Protein AF-A0A2U1NRG1-F1 (afdb_monomer_lite)

Radius of gyration: 29.09 Å; chains: 1; bounding box: 41×48×97 Å

Organism: Artemisia annua (NCBI:txid35608)

Sequence (234 aa):
MVNAMVGRATSDMLIGPDWAMNIEICDICNHDPVQAKDVVKGIKKRLGSKNPKVQLLALTLLETIVKNCGDFVHMHVAERDLLHDMVRIVKRKQPDVHVKEKILILIDTWQEAFGGARARYPQYYAAYHELLRLGANFPERPERSAPVLTPPQTQPLTSYPHNLGNPGNEHESVAPSADAEFSTLSDDNDHEVDHLFSNLSDESQKEKAHVELEINSYEGMAIMDEYEIVFDPS

pLDDT: mean 77.48, std 24.51, range [28.23, 98.88]

InterPro domains:
  IPR002014 VHS domain [PF00790] (3-124)
  IPR002014 VHS domain [PS50179] (9-139)
  IPR002014 VHS domain [SM00288] (2-135)
  IPR008942 ENTH/VHS [G3DSA:1.25.40.90] (1-139)
  IPR008942 ENTH/VHS [SSF48464] (3-139)
  IPR044836 TOM1-like protein, plant [PTHR45898] (1-192)

Structure (mmCIF, N/CA/C/O backbone):
data_AF-A0A2U1NRG1-F1
#
_entry.id   AF-A0A2U1NRG1-F1
#
loop_
_atom_site.group_PDB
_atom_site.id
_atom_site.type_symbol
_atom_site.label_atom_id
_atom_site.label_alt_id
_atom_site.label_comp_id
_atom_site.label_asym_id
_atom_site.label_entity_id
_atom_site.label_seq_id
_atom_site.pdbx_PDB_ins_code
_atom_site.Cartn_x
_atom_site.Cartn_y
_atom_site.Cartn_z
_atom_site.occupancy
_atom_site.B_iso_or_equiv
_atom_site.auth_seq_id
_atom_site.auth_comp_id
_atom_site.auth_asym_id
_atom_site.auth_atom_id
_atom_site.pdbx_PDB_model_num
ATOM 1 N N . MET A 1 1 ? 19.017 -7.724 -0.815 1.00 77.56 1 MET A N 1
ATOM 2 C CA . MET A 1 1 ? 19.235 -6.276 -1.020 1.00 77.56 1 MET A CA 1
ATOM 3 C C . MET A 1 1 ? 17.926 -5.503 -0.860 1.00 77.56 1 MET A C 1
ATOM 5 O O . MET A 1 1 ? 17.850 -4.667 0.032 1.00 77.56 1 MET A O 1
ATOM 9 N N . VAL A 1 2 ? 16.860 -5.870 -1.583 1.00 88.88 2 VAL A N 1
ATOM 10 C CA . VAL A 1 2 ? 15.591 -5.115 -1.598 1.00 88.88 2 VAL A CA 1
ATOM 11 C C . VAL A 1 2 ? 14.866 -5.002 -0.243 1.00 88.88 2 VAL A C 1
ATOM 13 O O . VAL A 1 2 ? 14.340 -3.950 0.105 1.00 88.88 2 VAL A O 1
ATOM 16 N N . ASN A 1 3 ? 14.936 -6.030 0.612 1.00 91.38 3 ASN A N 1
ATOM 17 C CA . ASN A 1 3 ? 14.353 -5.975 1.964 1.00 91.38 3 ASN A CA 1
ATOM 18 C C . ASN A 1 3 ? 14.943 -4.855 2.848 1.00 91.38 3 ASN A C 1
ATOM 20 O O . ASN A 1 3 ? 14.246 -4.323 3.712 1.00 91.38 3 ASN A O 1
ATOM 24 N N . ALA A 1 4 ? 16.219 -4.499 2.653 1.00 95.44 4 ALA A N 1
ATOM 25 C CA . ALA A 1 4 ? 16.847 -3.404 3.390 1.00 95.44 4 ALA A CA 1
ATOM 26 C C . ALA A 1 4 ? 16.351 -2.038 2.893 1.00 95.44 4 ALA A C 1
ATOM 28 O O . ALA A 1 4 ? 16.146 -1.139 3.706 1.00 95.44 4 ALA A O 1
ATOM 29 N N . MET A 1 5 ? 16.094 -1.907 1.587 1.00 97.69 5 MET A N 1
ATOM 30 C CA . MET A 1 5 ? 15.504 -0.702 0.994 1.00 97.69 5 MET A CA 1
ATOM 31 C C . MET A 1 5 ? 14.098 -0.465 1.537 1.00 97.69 5 MET A C 1
ATOM 33 O O . MET A 1 5 ? 13.830 0.613 2.052 1.00 97.69 5 MET A O 1
ATOM 37 N N . VAL A 1 6 ? 13.254 -1.503 1.584 1.00 98.38 6 VAL A N 1
ATOM 38 C CA . VAL A 1 6 ? 11.930 -1.421 2.229 1.00 98.38 6 VAL A CA 1
ATOM 39 C C . VAL A 1 6 ? 12.047 -0.995 3.697 1.00 98.38 6 VAL A C 1
ATOM 41 O O . VAL A 1 6 ? 11.260 -0.185 4.183 1.00 98.38 6 VAL A O 1
ATOM 44 N N . GLY A 1 7 ? 13.043 -1.513 4.424 1.00 98.25 7 GLY A N 1
ATOM 45 C CA . GLY A 1 7 ? 13.313 -1.106 5.805 1.00 98.25 7 GLY A CA 1
ATOM 46 C C . GLY A 1 7 ? 13.662 0.380 5.945 1.00 98.25 7 GLY A C 1
ATOM 47 O O . GLY A 1 7 ? 13.180 1.021 6.876 1.00 98.25 7 GLY A O 1
ATOM 48 N N . ARG A 1 8 ? 14.454 0.925 5.014 1.00 98.31 8 ARG A N 1
ATOM 49 C CA . ARG A 1 8 ? 14.835 2.346 4.967 1.00 98.31 8 ARG A CA 1
ATOM 50 C C . ARG A 1 8 ? 13.662 3.241 4.567 1.00 98.31 8 ARG A C 1
ATOM 52 O O . ARG A 1 8 ? 13.377 4.179 5.301 1.00 98.31 8 ARG A O 1
ATOM 59 N N . ALA A 1 9 ? 12.943 2.888 3.499 1.00 98.56 9 ALA A N 1
ATOM 60 C CA . ALA A 1 9 ? 11.762 3.599 2.987 1.00 98.56 9 ALA A CA 1
ATOM 61 C C . ALA A 1 9 ? 10.630 3.724 4.021 1.00 98.56 9 ALA A C 1
ATOM 63 O O . ALA A 1 9 ? 9.762 4.583 3.927 1.00 98.56 9 ALA A O 1
ATOM 64 N N . THR A 1 10 ? 10.631 2.845 5.025 1.00 98.62 10 THR A N 1
ATOM 65 C CA . THR A 1 10 ? 9.606 2.789 6.073 1.00 98.62 10 THR A CA 1
ATOM 66 C C . THR A 1 10 ? 10.183 3.003 7.471 1.00 98.62 10 THR A C 1
ATOM 68 O O . THR A 1 10 ? 9.618 2.526 8.461 1.00 98.62 10 THR A O 1
ATOM 71 N N . SER A 1 11 ? 11.343 3.654 7.572 1.00 98.38 11 SER A N 1
ATOM 72 C CA . SER A 1 11 ? 11.987 3.972 8.847 1.00 98.38 11 SER A CA 1
ATOM 73 C C . SER A 1 11 ? 11.162 4.989 9.640 1.00 98.38 11 SER A C 1
ATOM 75 O O . SER A 1 11 ? 10.668 5.970 9.093 1.00 98.38 11 SER A O 1
ATOM 77 N N . ASP A 1 12 ? 11.038 4.790 10.951 1.00 97.56 12 ASP A N 1
ATOM 78 C CA . ASP A 1 12 ? 10.367 5.735 11.852 1.00 97.56 12 ASP A CA 1
ATOM 79 C C . ASP A 1 12 ? 11.129 7.056 12.028 1.00 97.56 12 ASP A C 1
ATOM 81 O O . ASP A 1 12 ? 10.551 8.047 12.481 1.00 97.56 12 ASP A O 1
ATOM 85 N N . MET A 1 13 ? 12.391 7.090 11.599 1.00 97.75 13 MET A N 1
ATOM 86 C CA . MET A 1 13 ? 13.230 8.289 11.567 1.00 97.75 13 MET A CA 1
ATOM 87 C C . MET A 1 13 ? 12.907 9.236 10.400 1.00 97.75 13 MET A C 1
ATOM 89 O O . MET A 1 13 ? 13.366 10.374 10.412 1.00 97.75 13 MET A O 1
ATOM 93 N N . LEU A 1 14 ? 12.136 8.802 9.397 1.00 97.44 14 LEU A N 1
ATOM 94 C CA . LEU A 1 14 ? 11.758 9.655 8.263 1.00 97.44 14 LEU A CA 1
ATOM 95 C C . LEU A 1 14 ? 10.740 10.714 8.684 1.00 97.44 14 LEU A C 1
ATOM 97 O O . LEU A 1 14 ? 9.864 10.422 9.484 1.00 97.44 14 LEU A O 1
ATOM 101 N N . ILE A 1 15 ? 10.795 11.930 8.147 1.00 96.31 15 ILE A N 1
ATOM 102 C CA . ILE A 1 15 ? 9.774 12.957 8.438 1.00 96.31 15 ILE A CA 1
ATOM 103 C C . ILE A 1 15 ? 8.465 12.647 7.689 1.00 96.31 15 ILE A C 1
ATOM 105 O O . ILE A 1 15 ? 7.385 12.823 8.246 1.00 96.31 15 ILE A O 1
ATOM 109 N N . GLY A 1 16 ? 8.570 12.086 6.484 1.00 96.44 16 GLY A N 1
ATOM 110 C CA . GLY A 1 16 ? 7.463 11.639 5.638 1.00 96.44 16 GLY A CA 1
ATOM 111 C C . GLY A 1 16 ? 7.928 10.562 4.649 1.00 96.44 16 GLY A C 1
ATOM 112 O O . GLY A 1 16 ? 9.012 10.003 4.837 1.00 96.44 16 GLY A O 1
ATOM 113 N N . PRO A 1 17 ? 7.134 10.236 3.617 1.00 97.81 17 PRO A N 1
ATOM 114 C CA . PRO A 1 17 ? 7.532 9.282 2.585 1.00 97.81 17 PRO A CA 1
ATOM 115 C C . PRO A 1 17 ? 8.841 9.688 1.893 1.00 97.81 17 PRO A C 1
ATOM 117 O O . PRO A 1 17 ? 8.997 10.827 1.457 1.00 97.81 17 PRO A O 1
ATOM 120 N N . ASP A 1 18 ? 9.776 8.746 1.766 1.00 97.75 18 ASP A N 1
ATOM 121 C CA . ASP A 1 18 ? 10.966 8.915 0.926 1.00 97.75 18 ASP A CA 1
ATOM 122 C C . ASP A 1 18 ? 10.594 8.561 -0.519 1.00 97.75 18 ASP A C 1
ATOM 124 O O . ASP A 1 18 ? 10.682 7.406 -0.941 1.00 97.75 18 ASP A O 1
ATOM 128 N N . TRP A 1 19 ? 10.093 9.551 -1.261 1.00 98.38 19 TRP A N 1
ATOM 129 C CA . TRP A 1 19 ? 9.613 9.345 -2.627 1.00 98.38 19 TRP A CA 1
ATOM 130 C C . TRP A 1 19 ? 10.707 8.844 -3.565 1.00 98.38 19 TRP A C 1
ATOM 132 O O . TRP A 1 19 ? 10.441 7.950 -4.361 1.00 98.38 19 TRP A O 1
ATOM 142 N N . ALA A 1 20 ? 11.941 9.331 -3.421 1.00 98.31 20 ALA A N 1
ATOM 143 C CA . ALA A 1 20 ? 13.059 8.864 -4.234 1.00 98.31 20 ALA A CA 1
ATOM 144 C C . ALA A 1 20 ? 13.295 7.356 -4.039 1.00 98.31 20 ALA A C 1
ATOM 146 O O . ALA A 1 20 ? 13.357 6.608 -5.013 1.00 98.31 20 ALA A O 1
ATOM 147 N N . MET A 1 21 ? 13.329 6.888 -2.786 1.00 98.25 21 MET A N 1
ATOM 148 C CA . MET A 1 21 ? 13.452 5.459 -2.472 1.00 98.25 21 MET A CA 1
ATOM 149 C C . MET A 1 21 ? 12.236 4.649 -2.945 1.00 98.25 21 MET A C 1
ATOM 151 O O . MET A 1 21 ? 12.384 3.512 -3.389 1.00 98.25 21 MET A O 1
ATOM 155 N N . ASN A 1 22 ? 11.025 5.204 -2.844 1.00 98.56 22 ASN A N 1
ATOM 156 C CA . ASN A 1 22 ? 9.811 4.520 -3.291 1.00 98.56 22 ASN A CA 1
ATOM 157 C C . ASN A 1 22 ? 9.813 4.292 -4.810 1.00 98.56 22 ASN A C 1
ATOM 159 O O . ASN A 1 22 ? 9.434 3.206 -5.250 1.00 98.56 22 ASN A O 1
ATOM 163 N N . ILE A 1 23 ? 10.260 5.277 -5.596 1.00 98.31 23 ILE A N 1
ATOM 164 C CA . ILE A 1 23 ? 10.397 5.148 -7.053 1.00 98.31 23 ILE A CA 1
ATOM 165 C C . ILE A 1 23 ? 11.507 4.154 -7.409 1.00 98.31 23 ILE A C 1
ATOM 167 O O . ILE A 1 23 ? 11.265 3.256 -8.209 1.00 98.31 23 ILE A O 1
ATOM 171 N N . GLU A 1 24 ? 12.654 4.191 -6.723 1.00 98.12 24 GLU A N 1
ATOM 172 C CA . GLU A 1 24 ? 13.724 3.198 -6.921 1.00 98.12 24 GLU A CA 1
ATOM 173 C C . GLU A 1 24 ? 13.229 1.760 -6.654 1.00 98.12 24 GLU A C 1
ATOM 175 O O . GLU A 1 24 ? 13.562 0.816 -7.372 1.00 98.12 24 GLU A O 1
ATOM 180 N N . ILE A 1 25 ? 12.376 1.568 -5.639 1.00 98.38 25 ILE A N 1
ATOM 181 C CA . ILE A 1 25 ? 11.741 0.270 -5.370 1.00 98.38 25 ILE A CA 1
ATOM 182 C C . ILE A 1 25 ? 10.775 -0.129 -6.499 1.00 98.38 25 ILE A C 1
ATOM 184 O O . ILE A 1 25 ? 10.701 -1.319 -6.820 1.00 98.38 25 ILE A O 1
ATOM 188 N N . CYS A 1 26 ? 10.052 0.819 -7.103 1.00 98.06 26 CYS A N 1
ATOM 189 C CA . CYS A 1 26 ? 9.188 0.543 -8.254 1.00 98.06 26 CYS A CA 1
ATOM 190 C C . CYS A 1 26 ? 10.006 0.083 -9.465 1.00 98.06 26 CYS A C 1
ATOM 192 O O . CYS A 1 26 ? 9.668 -0.937 -10.066 1.00 98.06 26 CYS A O 1
ATOM 194 N N . ASP A 1 27 ? 11.120 0.757 -9.761 1.00 97.44 27 ASP A N 1
ATOM 195 C CA . ASP A 1 27 ? 12.029 0.377 -10.849 1.00 97.44 27 ASP A CA 1
ATOM 196 C C . ASP A 1 27 ? 12.546 -1.056 -10.668 1.00 97.44 27 ASP A C 1
ATOM 198 O O . ASP A 1 27 ? 12.534 -1.859 -11.604 1.00 97.44 27 ASP A O 1
ATOM 202 N N . ILE A 1 28 ? 12.917 -1.426 -9.437 1.00 96.19 28 ILE A N 1
ATOM 203 C CA . ILE A 1 28 ? 13.334 -2.796 -9.108 1.00 96.19 28 ILE A CA 1
ATOM 204 C C . ILE A 1 28 ? 12.197 -3.799 -9.332 1.00 96.19 28 ILE A C 1
ATOM 206 O O . ILE A 1 28 ? 12.435 -4.867 -9.897 1.00 96.19 28 ILE A O 1
ATOM 210 N N . CYS A 1 29 ? 10.975 -3.487 -8.889 1.00 96.56 29 CYS A N 1
ATOM 211 C CA . CYS A 1 29 ? 9.825 -4.378 -9.068 1.00 96.56 29 CYS A CA 1
ATOM 212 C C . CYS A 1 29 ? 9.500 -4.600 -10.551 1.00 96.56 29 CYS A C 1
ATOM 214 O O . CYS A 1 29 ? 9.168 -5.721 -10.932 1.00 96.56 29 CYS A O 1
ATOM 216 N N . ASN A 1 30 ? 9.614 -3.550 -11.366 1.00 95.88 30 ASN A N 1
ATOM 217 C CA . ASN A 1 30 ? 9.359 -3.597 -12.803 1.00 95.88 30 ASN A CA 1
ATOM 218 C C . ASN A 1 30 ? 10.461 -4.324 -13.583 1.00 95.88 30 ASN A C 1
ATOM 220 O O . ASN A 1 30 ? 10.177 -4.954 -14.600 1.00 95.88 30 ASN A O 1
ATOM 224 N N . HIS A 1 31 ? 11.708 -4.268 -13.110 1.00 94.56 31 HIS A N 1
ATOM 225 C CA . HIS A 1 31 ? 12.829 -4.936 -13.766 1.00 94.56 31 HIS A CA 1
ATOM 226 C C . HIS A 1 31 ? 12.950 -6.425 -13.402 1.00 94.56 31 HIS A C 1
ATOM 228 O O . HIS A 1 31 ? 13.325 -7.235 -14.249 1.00 94.56 31 HIS A O 1
ATOM 234 N N . ASP A 1 32 ? 12.641 -6.802 -12.155 1.00 91.06 32 ASP A N 1
ATOM 235 C CA . ASP A 1 32 ? 12.795 -8.172 -11.655 1.00 91.06 32 ASP A CA 1
ATOM 236 C C . ASP A 1 32 ? 11.568 -8.630 -10.830 1.00 91.06 32 ASP A C 1
ATOM 238 O O . ASP A 1 32 ? 11.455 -8.323 -9.633 1.00 91.06 32 ASP A O 1
ATOM 242 N N . PRO A 1 33 ? 10.670 -9.448 -11.419 1.00 85.44 33 PRO A N 1
ATOM 243 C CA . PRO A 1 33 ? 9.498 -9.985 -10.725 1.00 85.44 33 PRO A CA 1
ATOM 244 C C . PRO A 1 33 ? 9.828 -10.797 -9.461 1.00 85.44 33 PRO A C 1
ATOM 246 O O . PRO A 1 33 ? 9.017 -10.862 -8.532 1.00 85.44 33 PRO A O 1
ATOM 249 N N . VAL A 1 34 ? 11.020 -11.404 -9.371 1.00 88.69 34 VAL A N 1
ATOM 250 C CA . VAL A 1 34 ? 11.443 -12.135 -8.164 1.00 88.69 34 VAL A CA 1
ATOM 251 C C . VAL A 1 34 ? 11.640 -11.164 -7.000 1.00 88.69 34 VAL A C 1
ATOM 253 O O . VAL A 1 34 ? 11.263 -11.473 -5.865 1.00 88.69 34 VAL A O 1
ATOM 256 N N . GLN A 1 35 ? 12.161 -9.966 -7.269 1.00 93.88 35 GLN A N 1
ATOM 257 C CA . GLN A 1 35 ? 12.333 -8.926 -6.255 1.00 93.88 35 GLN A CA 1
ATOM 258 C C . GLN A 1 35 ? 10.994 -8.318 -5.838 1.00 93.88 35 GLN A C 1
ATOM 260 O O . GLN A 1 35 ? 10.822 -8.030 -4.654 1.00 93.88 35 GLN A O 1
ATOM 265 N N . ALA A 1 36 ? 10.021 -8.192 -6.748 1.00 94.56 36 ALA A N 1
ATOM 266 C CA . ALA A 1 36 ? 8.678 -7.702 -6.419 1.00 94.56 36 ALA A CA 1
ATOM 267 C C . ALA A 1 36 ? 8.024 -8.533 -5.297 1.00 94.56 36 ALA A C 1
ATOM 269 O O . ALA A 1 36 ? 7.482 -7.998 -4.323 1.00 94.56 36 ALA A O 1
ATOM 270 N N . LYS A 1 37 ? 8.170 -9.863 -5.357 1.00 94.75 37 LYS A N 1
ATOM 271 C CA . LYS A 1 37 ? 7.735 -10.771 -4.284 1.00 94.75 37 LYS A CA 1
ATOM 272 C C . LYS A 1 37 ? 8.387 -10.439 -2.939 1.00 94.75 37 LYS A C 1
ATOM 274 O O . LYS A 1 37 ? 7.710 -10.429 -1.901 1.00 94.75 37 LYS A O 1
ATOM 279 N N . ASP A 1 38 ? 9.693 -10.191 -2.932 1.00 96.62 38 ASP A N 1
ATOM 280 C CA . ASP A 1 38 ? 10.439 -9.858 -1.719 1.00 96.62 38 ASP A CA 1
ATOM 281 C C . ASP A 1 38 ? 10.109 -8.455 -1.195 1.00 96.62 38 ASP A C 1
ATOM 283 O O . ASP A 1 38 ? 9.985 -8.282 0.018 1.00 96.62 38 ASP A O 1
ATOM 287 N N . VAL A 1 39 ? 9.836 -7.483 -2.067 1.00 98.00 39 VAL A N 1
ATOM 288 C CA . VAL A 1 39 ? 9.335 -6.152 -1.685 1.00 98.00 39 VAL A CA 1
ATOM 289 C C . VAL A 1 39 ? 8.013 -6.272 -0.940 1.00 98.00 39 VAL A C 1
ATOM 291 O O . VAL A 1 39 ? 7.909 -5.827 0.206 1.00 98.00 39 VAL A O 1
ATOM 294 N N . VAL A 1 40 ? 7.032 -6.975 -1.516 1.00 97.94 40 VAL A N 1
ATOM 295 C CA . VAL A 1 40 ? 5.733 -7.220 -0.865 1.00 97.94 40 VAL A CA 1
ATOM 296 C C . VAL A 1 40 ? 5.924 -7.950 0.475 1.00 97.94 40 VAL A C 1
ATOM 298 O O . VAL A 1 40 ? 5.188 -7.722 1.437 1.00 97.94 40 VAL A O 1
ATOM 301 N N . LYS A 1 41 ? 6.960 -8.799 0.598 1.00 97.06 41 LYS A N 1
ATOM 302 C CA . LYS A 1 41 ? 7.272 -9.520 1.851 1.00 97.06 41 LYS A CA 1
ATOM 303 C C . LYS A 1 41 ? 7.776 -8.556 2.909 1.00 97.06 41 LYS A C 1
ATOM 305 O O . LYS A 1 41 ? 7.343 -8.639 4.061 1.00 97.06 41 LYS A O 1
ATOM 310 N N . GLY A 1 42 ? 8.690 -7.676 2.513 1.00 98.12 42 GLY A N 1
ATOM 311 C CA . GLY A 1 42 ? 9.199 -6.598 3.337 1.00 98.12 42 GLY A CA 1
ATOM 312 C C . GLY A 1 42 ? 8.056 -5.727 3.841 1.00 98.12 42 GLY A C 1
ATOM 313 O O . GLY A 1 42 ? 7.910 -5.572 5.050 1.00 98.12 42 GLY A O 1
ATOM 314 N N . ILE A 1 43 ? 7.191 -5.252 2.944 1.00 98.62 43 ILE A N 1
ATOM 315 C CA . ILE A 1 43 ? 6.048 -4.392 3.277 1.00 98.62 43 ILE A CA 1
ATOM 316 C C . ILE A 1 43 ? 5.121 -5.078 4.282 1.00 98.62 43 ILE A C 1
ATOM 318 O O . ILE A 1 43 ? 4.842 -4.505 5.335 1.00 98.62 43 ILE A O 1
ATOM 322 N N . LYS A 1 44 ? 4.726 -6.338 4.038 1.00 98.38 44 LYS A N 1
ATOM 323 C CA . LYS A 1 44 ? 3.909 -7.119 4.987 1.00 98.38 44 LYS A CA 1
ATOM 324 C C . LYS A 1 44 ? 4.548 -7.165 6.380 1.00 98.38 44 LYS A C 1
ATOM 326 O O . LYS A 1 44 ? 3.878 -6.940 7.387 1.00 98.38 44 LYS A O 1
ATOM 331 N N . LYS A 1 45 ? 5.865 -7.392 6.458 1.00 98.19 45 LYS A N 1
ATOM 332 C CA . LYS A 1 45 ? 6.600 -7.373 7.734 1.00 98.19 45 LYS A CA 1
ATOM 333 C C . LYS A 1 45 ? 6.531 -6.000 8.414 1.00 98.19 45 LYS A C 1
ATOM 335 O O . LYS A 1 45 ? 6.403 -5.947 9.635 1.00 98.19 45 LYS A O 1
ATOM 340 N N . ARG A 1 46 ? 6.609 -4.900 7.656 1.00 98.50 46 ARG A N 1
ATOM 341 C CA . ARG A 1 46 ? 6.516 -3.529 8.190 1.00 98.50 46 ARG A CA 1
ATOM 342 C C . ARG A 1 46 ? 5.103 -3.185 8.671 1.00 98.50 46 ARG A C 1
ATOM 344 O O . ARG A 1 46 ? 4.980 -2.589 9.737 1.00 98.50 46 ARG A O 1
ATOM 351 N N . LEU A 1 47 ? 4.051 -3.662 7.999 1.00 98.25 47 LEU A N 1
ATOM 352 C CA . LEU A 1 47 ? 2.661 -3.551 8.476 1.00 98.25 47 LEU A CA 1
ATOM 353 C C . LEU A 1 47 ? 2.430 -4.265 9.819 1.00 98.25 47 LEU A C 1
ATOM 355 O O . LEU A 1 47 ? 1.592 -3.841 10.618 1.00 98.25 47 LEU A O 1
ATOM 359 N N . GLY A 1 48 ? 3.215 -5.306 10.113 1.00 97.31 48 GLY A N 1
ATOM 360 C CA . GLY A 1 48 ? 3.238 -5.980 11.414 1.00 97.31 48 GLY A CA 1
ATOM 361 C C . GLY A 1 48 ? 3.825 -5.151 12.568 1.00 97.31 48 GLY A C 1
ATOM 362 O O . GLY A 1 48 ? 3.746 -5.583 13.718 1.00 97.31 48 GLY A O 1
ATOM 363 N N . SER A 1 49 ? 4.405 -3.977 12.294 1.00 97.50 49 SER A N 1
ATOM 364 C CA . SER A 1 49 ? 4.931 -3.073 13.320 1.00 97.50 49 SER A CA 1
ATOM 365 C C . SER A 1 49 ? 3.834 -2.573 14.268 1.00 97.50 49 SER A C 1
ATOM 367 O O . SER A 1 49 ? 2.667 -2.448 13.898 1.00 97.50 49 SER A O 1
ATOM 369 N N . LYS A 1 50 ? 4.224 -2.250 15.506 1.00 96.00 50 LYS A N 1
ATOM 370 C CA . LYS A 1 50 ? 3.367 -1.532 16.465 1.00 96.00 50 LYS A CA 1
ATOM 371 C C . LYS A 1 50 ? 3.430 -0.014 16.293 1.00 96.00 50 LYS A C 1
ATOM 373 O O . LYS A 1 50 ? 2.588 0.673 16.851 1.00 96.00 50 LYS A O 1
ATOM 378 N N . ASN A 1 51 ? 4.433 0.495 15.575 1.00 98.12 51 ASN A N 1
ATOM 379 C CA . ASN A 1 51 ? 4.613 1.924 15.346 1.00 98.12 51 ASN A CA 1
ATOM 380 C C . ASN A 1 51 ? 3.705 2.373 14.179 1.00 98.12 51 ASN A C 1
ATOM 382 O O . ASN A 1 51 ? 3.961 1.938 13.049 1.00 98.12 51 ASN A O 1
ATOM 386 N N . PRO A 1 52 ? 2.694 3.236 14.414 1.00 98.38 52 PRO A N 1
ATOM 387 C CA . PRO A 1 52 ? 1.773 3.686 13.369 1.00 98.38 52 PRO A CA 1
ATOM 388 C C . PRO A 1 52 ? 2.475 4.380 12.205 1.00 98.38 52 PRO A C 1
ATOM 390 O O . PRO A 1 52 ? 2.119 4.158 11.054 1.00 98.38 52 PRO A O 1
ATOM 393 N N . LYS A 1 53 ? 3.545 5.134 12.476 1.00 98.44 53 LYS A N 1
ATOM 394 C CA . LYS A 1 53 ? 4.339 5.813 11.446 1.00 98.44 53 LYS A CA 1
ATOM 395 C C . LYS A 1 53 ? 4.973 4.823 10.471 1.00 98.44 53 LYS A C 1
ATOM 397 O O . LYS A 1 53 ? 4.906 5.009 9.262 1.00 98.44 53 LYS A O 1
ATOM 402 N N . VAL A 1 54 ? 5.522 3.720 10.986 1.00 98.75 54 VAL A N 1
ATOM 403 C CA . VAL A 1 54 ? 6.064 2.636 10.147 1.00 98.75 54 VAL A CA 1
ATOM 404 C C . VAL A 1 54 ? 4.960 1.989 9.312 1.00 98.75 54 VAL A C 1
ATOM 406 O O . VAL A 1 54 ? 5.189 1.668 8.148 1.00 98.75 54 VAL A O 1
ATOM 409 N N . GLN A 1 55 ? 3.769 1.797 9.888 1.00 98.75 55 GLN A N 1
ATOM 410 C CA . GLN A 1 55 ? 2.628 1.240 9.162 1.00 98.75 55 GLN A CA 1
ATOM 411 C C . GLN A 1 55 ? 2.159 2.186 8.047 1.00 98.75 55 GLN A C 1
ATOM 413 O O . GLN A 1 55 ? 1.975 1.724 6.928 1.00 98.75 55 GLN A O 1
ATOM 418 N N . LEU A 1 56 ? 2.039 3.491 8.310 1.00 98.81 56 LEU A N 1
ATOM 419 C CA . LEU A 1 56 ? 1.656 4.503 7.317 1.00 98.81 56 LEU A CA 1
ATOM 420 C C . LEU A 1 56 ? 2.652 4.591 6.160 1.00 98.81 56 LEU A C 1
ATOM 422 O O . LEU A 1 56 ? 2.245 4.567 5.000 1.00 98.81 56 LEU A O 1
ATOM 426 N N . LEU A 1 57 ? 3.955 4.621 6.452 1.00 98.88 57 LEU A N 1
ATOM 427 C CA . LEU A 1 57 ? 4.987 4.621 5.412 1.00 98.88 57 LEU A CA 1
ATOM 428 C C . LEU A 1 57 ? 4.949 3.326 4.588 1.00 98.88 57 LEU A C 1
ATOM 430 O O . LEU A 1 57 ? 5.093 3.363 3.370 1.00 98.88 57 LEU A O 1
ATOM 434 N N . ALA A 1 58 ? 4.697 2.179 5.228 1.00 98.88 58 ALA A N 1
ATOM 435 C CA . ALA A 1 58 ? 4.547 0.904 4.529 1.00 98.88 58 ALA A CA 1
ATOM 436 C C . ALA A 1 58 ? 3.284 0.848 3.655 1.00 98.88 58 ALA A C 1
ATOM 438 O O . ALA A 1 58 ? 3.349 0.311 2.553 1.00 98.88 58 ALA A O 1
ATOM 439 N N . LEU A 1 59 ? 2.159 1.404 4.119 1.00 98.88 59 LEU A N 1
ATOM 440 C CA . LEU A 1 59 ? 0.932 1.543 3.326 1.00 98.88 59 LEU A CA 1
ATOM 441 C C . LEU A 1 59 ? 1.136 2.492 2.141 1.00 98.88 59 LEU A C 1
ATOM 443 O O . LEU A 1 59 ? 0.640 2.210 1.058 1.00 98.88 59 LEU A O 1
ATOM 447 N N . THR A 1 60 ? 1.898 3.571 2.331 1.00 98.88 60 THR A N 1
ATOM 448 C CA . THR A 1 60 ? 2.240 4.516 1.259 1.00 98.88 60 THR A CA 1
ATOM 449 C C . THR A 1 60 ? 3.106 3.840 0.200 1.00 98.88 60 THR A C 1
ATOM 451 O O . THR A 1 60 ? 2.753 3.853 -0.970 1.00 98.88 60 THR A O 1
ATOM 454 N N . LEU A 1 61 ? 4.183 3.153 0.598 1.00 98.88 61 LEU A N 1
ATOM 455 C CA . LEU A 1 61 ? 5.010 2.390 -0.341 1.00 98.88 61 LEU A CA 1
ATOM 456 C C . LEU A 1 61 ? 4.197 1.306 -1.068 1.00 98.88 61 LEU A C 1
ATOM 458 O O . LEU A 1 61 ? 4.371 1.111 -2.267 1.00 98.88 61 LEU A O 1
ATOM 462 N N . LEU A 1 62 ? 3.305 0.609 -0.355 1.00 98.88 62 LEU A N 1
ATOM 463 C CA . LEU A 1 62 ? 2.414 -0.390 -0.942 1.00 98.88 62 LEU A CA 1
ATOM 464 C C . LEU A 1 62 ? 1.511 0.210 -2.023 1.00 98.88 62 LEU A C 1
ATOM 466 O O . LEU A 1 62 ? 1.378 -0.366 -3.097 1.00 98.88 62 LEU A O 1
ATOM 470 N N . GLU A 1 63 ? 0.894 1.352 -1.738 1.00 98.75 63 GLU A N 1
ATOM 471 C CA . GLU A 1 63 ? 0.093 2.091 -2.708 1.00 98.75 63 GLU A CA 1
ATOM 472 C C . GLU A 1 63 ? 0.907 2.458 -3.945 1.00 98.75 63 GLU A C 1
ATOM 474 O O . GLU A 1 63 ? 0.457 2.193 -5.060 1.00 98.75 63 GLU A O 1
ATOM 479 N N . THR A 1 64 ? 2.116 2.994 -3.757 1.00 98.69 64 THR A N 1
ATOM 480 C CA . THR A 1 64 ? 2.998 3.372 -4.862 1.00 98.69 64 THR A CA 1
ATOM 481 C C . THR A 1 64 ? 3.309 2.176 -5.757 1.00 98.69 64 THR A C 1
ATOM 483 O O . THR A 1 64 ? 3.122 2.266 -6.969 1.00 98.69 64 THR A O 1
ATOM 486 N N . ILE A 1 65 ? 3.713 1.030 -5.195 1.00 98.44 65 ILE A N 1
ATOM 487 C CA . ILE A 1 65 ? 4.048 -0.140 -6.023 1.00 98.44 65 ILE A CA 1
ATOM 488 C C . ILE A 1 65 ? 2.812 -0.744 -6.702 1.00 98.44 65 ILE A C 1
ATOM 490 O O . ILE A 1 65 ? 2.910 -1.218 -7.830 1.00 98.44 65 ILE A O 1
ATOM 494 N N . VAL A 1 66 ? 1.634 -0.707 -6.065 1.00 98.31 66 VAL A N 1
ATOM 495 C CA . VAL A 1 66 ? 0.389 -1.195 -6.682 1.00 98.31 66 VAL A CA 1
ATOM 496 C C . VAL A 1 66 ? -0.008 -0.307 -7.863 1.00 98.31 66 VAL A C 1
ATOM 498 O O . VAL A 1 66 ? -0.447 -0.830 -8.883 1.00 98.31 66 VAL A O 1
ATOM 501 N N . LYS A 1 67 ? 0.190 1.012 -7.765 1.00 97.44 67 LYS A N 1
ATOM 502 C CA . LYS A 1 67 ? -0.093 1.952 -8.859 1.00 97.44 67 LYS A CA 1
ATOM 503 C C . LYS A 1 67 ? 0.889 1.825 -10.032 1.00 97.44 67 LYS A C 1
ATOM 505 O O . LYS A 1 67 ? 0.466 1.942 -11.172 1.00 97.44 67 LYS A O 1
ATOM 510 N N . ASN A 1 68 ? 2.168 1.545 -9.765 1.00 97.44 68 ASN A N 1
ATOM 511 C CA . ASN A 1 68 ? 3.235 1.705 -10.766 1.00 97.44 68 ASN A CA 1
ATOM 512 C C . ASN A 1 68 ? 3.825 0.399 -11.330 1.00 97.44 68 ASN A C 1
ATOM 514 O O . ASN A 1 68 ? 4.577 0.453 -12.300 1.00 97.44 68 ASN A O 1
ATOM 518 N N . CYS A 1 69 ? 3.553 -0.766 -10.725 1.00 96.56 69 CYS A N 1
ATOM 519 C CA . CYS A 1 69 ? 4.276 -2.010 -11.054 1.00 96.56 69 CYS A CA 1
ATOM 520 C C . CYS A 1 69 ? 3.427 -3.116 -11.708 1.00 96.56 69 CYS A C 1
ATOM 522 O O . CYS A 1 69 ? 3.889 -4.243 -11.898 1.00 96.56 69 CYS A O 1
ATOM 524 N N . GLY A 1 70 ? 2.167 -2.813 -12.024 1.00 92.44 70 GLY A N 1
ATOM 525 C CA . GLY A 1 70 ? 1.279 -3.705 -12.767 1.00 92.44 70 GLY A CA 1
ATOM 526 C C . GLY A 1 70 ? 0.923 -5.032 -12.077 1.00 92.44 70 GLY A C 1
ATOM 527 O O . GLY A 1 70 ? 1.029 -5.212 -10.861 1.00 92.44 70 GLY A O 1
ATOM 528 N N . ASP A 1 71 ? 0.468 -5.975 -12.904 1.00 94.38 71 ASP A N 1
ATOM 529 C CA . ASP A 1 71 ? -0.256 -7.189 -12.502 1.00 94.38 71 ASP A CA 1
ATOM 530 C C . ASP A 1 71 ? 0.534 -8.133 -11.579 1.00 94.38 71 ASP A C 1
ATOM 532 O O . ASP A 1 71 ? -0.039 -8.724 -10.663 1.00 94.38 71 ASP A O 1
ATOM 536 N N . PHE A 1 72 ? 1.857 -8.244 -11.752 1.00 93.44 72 PHE A N 1
ATOM 537 C CA . PHE A 1 72 ? 2.689 -9.101 -10.896 1.00 93.44 72 PHE A CA 1
ATOM 538 C C . PHE A 1 72 ? 2.680 -8.649 -9.429 1.00 93.44 72 PHE A C 1
ATOM 540 O O . PHE A 1 72 ? 2.627 -9.483 -8.519 1.00 93.44 72 PHE A O 1
ATOM 547 N N . VAL A 1 73 ? 2.696 -7.335 -9.174 1.00 97.19 73 VAL A N 1
ATOM 548 C CA . VAL A 1 73 ? 2.578 -6.808 -7.808 1.00 97.19 73 VAL A CA 1
ATOM 549 C C . VAL A 1 73 ? 1.174 -7.045 -7.263 1.00 97.19 73 VAL A C 1
ATOM 551 O O . VAL A 1 73 ? 1.043 -7.467 -6.112 1.00 97.19 73 VAL A O 1
ATOM 554 N N . HIS A 1 74 ? 0.134 -6.854 -8.079 1.00 97.38 74 HIS A N 1
ATOM 555 C CA . HIS A 1 74 ? -1.257 -7.098 -7.674 1.00 97.38 74 HIS A CA 1
ATOM 556 C C . HIS A 1 74 ? -1.470 -8.556 -7.242 1.00 97.38 74 HIS A C 1
ATOM 558 O O . HIS A 1 74 ? -1.988 -8.816 -6.153 1.00 97.38 74 HIS A O 1
ATOM 564 N N . MET A 1 75 ? -0.966 -9.507 -8.035 1.00 97.06 75 MET A N 1
ATOM 565 C CA . MET A 1 75 ? -0.965 -10.937 -7.717 1.00 97.06 75 MET A CA 1
ATOM 566 C C . MET A 1 75 ? -0.293 -11.213 -6.366 1.00 97.06 75 MET A C 1
ATOM 568 O O . MET A 1 75 ? -0.866 -11.862 -5.491 1.00 97.06 75 MET A O 1
ATOM 572 N N . HIS A 1 76 ? 0.914 -10.683 -6.145 1.00 97.06 76 HIS A N 1
ATOM 573 C CA . HIS A 1 76 ? 1.641 -10.915 -4.897 1.00 97.06 76 HIS A CA 1
ATOM 574 C C . HIS A 1 76 ? 0.987 -10.276 -3.672 1.00 97.06 76 HIS A C 1
ATOM 576 O O . HIS A 1 76 ? 1.119 -10.815 -2.571 1.00 97.06 76 HIS A O 1
ATOM 582 N N . VAL A 1 77 ? 0.292 -9.151 -3.822 1.00 98.06 77 VAL A N 1
ATOM 583 C CA . VAL A 1 77 ? -0.499 -8.562 -2.735 1.00 98.06 77 VAL A CA 1
ATOM 584 C C . VAL A 1 77 ? -1.691 -9.462 -2.391 1.00 98.06 77 VAL A C 1
ATOM 586 O O . VAL A 1 77 ? -1.936 -9.716 -1.206 1.00 98.06 77 VAL A O 1
ATOM 589 N N . ALA A 1 78 ? -2.376 -10.000 -3.403 1.00 97.12 78 ALA A N 1
ATOM 590 C CA . ALA A 1 78 ? -3.524 -10.887 -3.234 1.00 97.12 78 ALA A CA 1
ATOM 591 C C . ALA A 1 78 ? -3.161 -12.246 -2.608 1.00 97.12 78 ALA A C 1
ATOM 593 O O . ALA A 1 78 ? -3.856 -12.724 -1.713 1.00 97.12 78 ALA A O 1
ATOM 594 N N . GLU A 1 79 ? -2.057 -12.862 -3.031 1.00 94.94 79 GLU A N 1
ATOM 595 C CA . GLU A 1 79 ? -1.688 -14.233 -2.642 1.00 94.94 79 GLU A CA 1
ATOM 596 C C . GLU A 1 79 ? -0.983 -14.346 -1.284 1.00 94.94 79 GLU A C 1
ATOM 598 O O . GLU A 1 79 ? -0.740 -15.448 -0.794 1.00 94.94 79 GLU A O 1
ATOM 603 N N . ARG A 1 80 ? -0.586 -13.226 -0.670 1.00 93.12 80 ARG A N 1
ATOM 604 C CA . ARG A 1 80 ? 0.336 -13.244 0.480 1.00 93.12 80 ARG A CA 1
ATOM 605 C C . ARG A 1 80 ? -0.280 -12.767 1.779 1.00 93.12 80 ARG A C 1
ATOM 607 O O . ARG A 1 80 ? 0.443 -12.278 2.646 1.00 93.12 80 ARG A O 1
ATOM 614 N N . ASP A 1 81 ? -1.591 -12.911 1.924 1.00 94.56 81 ASP A N 1
ATOM 615 C CA . ASP A 1 81 ? -2.399 -12.469 3.071 1.00 94.56 81 ASP A CA 1
ATOM 616 C C . ASP A 1 81 ? -2.195 -10.998 3.455 1.00 94.56 81 ASP A C 1
ATOM 618 O O . ASP A 1 81 ? -2.501 -10.607 4.582 1.00 94.56 81 ASP A O 1
ATOM 622 N N . LEU A 1 82 ? -1.643 -10.168 2.566 1.00 98.00 82 LEU A N 1
ATOM 623 C CA . LEU A 1 82 ? -1.361 -8.776 2.896 1.00 98.00 82 LEU A CA 1
ATOM 624 C C . LEU A 1 82 ? -2.680 -8.040 3.170 1.00 98.00 82 LEU A C 1
ATOM 626 O O . LEU A 1 82 ? -2.806 -7.352 4.181 1.00 98.00 82 LEU A O 1
ATOM 630 N N . LEU A 1 83 ? -3.686 -8.274 2.324 1.00 98.44 83 LEU A N 1
ATOM 631 C CA . LEU A 1 83 ? -5.040 -7.743 2.490 1.00 98.44 83 LEU A CA 1
ATOM 632 C C . LEU A 1 83 ? -5.689 -8.226 3.795 1.00 98.44 83 LEU A C 1
ATOM 634 O O . LEU A 1 83 ? -6.264 -7.435 4.539 1.00 98.44 83 LEU A O 1
ATOM 638 N N . HIS A 1 84 ? -5.532 -9.508 4.131 1.00 98.12 84 HIS A N 1
ATOM 639 C CA . HIS A 1 84 ? -6.035 -10.055 5.391 1.00 98.12 84 HIS A CA 1
ATOM 640 C C . HIS A 1 84 ? -5.342 -9.422 6.612 1.00 98.12 84 HIS A C 1
ATOM 642 O O . HIS A 1 84 ? -5.982 -9.140 7.627 1.00 98.12 84 HIS A O 1
ATOM 648 N N . ASP A 1 85 ? -4.037 -9.149 6.535 1.00 98.19 85 ASP A N 1
ATOM 649 C CA . ASP A 1 85 ? -3.309 -8.447 7.593 1.00 98.19 85 ASP A CA 1
ATOM 650 C C . ASP A 1 85 ? -3.783 -6.992 7.750 1.00 98.19 85 ASP A C 1
ATOM 652 O O . ASP A 1 85 ? -3.931 -6.531 8.885 1.00 98.19 85 ASP A O 1
ATOM 656 N N . MET A 1 86 ? -4.094 -6.296 6.651 1.00 98.62 86 MET A N 1
ATOM 657 C CA . MET A 1 86 ? -4.716 -4.963 6.681 1.00 98.62 86 MET A CA 1
ATOM 658 C C . MET A 1 86 ? -6.081 -5.001 7.385 1.00 98.62 86 MET A C 1
ATOM 660 O O . MET A 1 86 ? -6.318 -4.231 8.317 1.00 98.62 86 MET A O 1
ATOM 664 N N . VAL A 1 87 ? -6.943 -5.961 7.036 1.00 98.50 87 VAL A N 1
ATOM 665 C CA . VAL A 1 87 ? -8.232 -6.169 7.717 1.00 98.50 87 VAL A CA 1
ATOM 666 C C . VAL A 1 87 ? -8.030 -6.465 9.209 1.00 98.50 87 VAL A C 1
ATOM 668 O O . VAL A 1 87 ? -8.714 -5.899 10.065 1.00 98.50 87 VAL A O 1
ATOM 671 N N . ARG A 1 88 ? -7.033 -7.288 9.567 1.00 98.00 88 ARG A N 1
ATOM 672 C CA . ARG A 1 88 ? -6.693 -7.580 10.970 1.00 98.00 88 ARG A CA 1
ATOM 673 C C . ARG A 1 88 ? -6.252 -6.329 11.733 1.00 98.00 88 ARG A C 1
ATOM 675 O O . ARG A 1 88 ? -6.558 -6.223 12.919 1.00 98.00 88 ARG A O 1
ATOM 682 N N . ILE A 1 89 ? -5.538 -5.400 11.092 1.00 98.06 89 ILE A N 1
ATOM 683 C CA . ILE A 1 89 ? -5.155 -4.118 11.703 1.00 98.06 89 ILE A CA 1
ATOM 684 C C . ILE A 1 89 ? -6.405 -3.301 12.038 1.00 98.06 89 ILE A C 1
ATOM 686 O O . ILE A 1 89 ? -6.525 -2.854 13.177 1.00 98.06 89 ILE A O 1
ATOM 690 N N . VAL A 1 90 ? -7.359 -3.183 11.110 1.00 97.81 90 VAL A N 1
ATOM 691 C CA . VAL A 1 90 ? -8.619 -2.449 11.335 1.00 97.81 90 VAL A CA 1
ATOM 692 C C . VAL A 1 90 ? -9.450 -3.067 12.466 1.00 97.81 90 VAL A C 1
ATOM 694 O O . VAL A 1 90 ? -10.053 -2.341 13.251 1.00 97.81 90 VAL A O 1
ATOM 697 N N . LYS A 1 91 ? -9.435 -4.400 12.603 1.00 96.31 91 LYS A N 1
ATOM 698 C CA . LYS A 1 91 ? -10.156 -5.153 13.651 1.00 96.31 91 LYS A CA 1
ATOM 699 C C . LYS A 1 91 ? -9.553 -5.047 15.053 1.00 96.31 91 LYS A C 1
ATOM 701 O O . LYS A 1 91 ? -10.125 -5.594 15.998 1.00 96.31 91 LYS A O 1
ATOM 706 N N . ARG A 1 92 ? -8.380 -4.428 15.219 1.00 95.62 92 ARG A N 1
ATOM 707 C CA . ARG A 1 92 ? -7.774 -4.256 16.550 1.00 95.62 92 ARG A CA 1
ATOM 708 C C . ARG A 1 92 ? -8.730 -3.467 17.451 1.00 95.62 92 ARG A C 1
ATOM 710 O O . ARG A 1 92 ? -9.494 -2.639 16.979 1.00 95.62 92 ARG A O 1
ATOM 717 N N . LYS A 1 93 ? -8.660 -3.692 18.769 1.00 94.00 93 LYS A N 1
ATOM 718 C CA . LYS A 1 93 ? -9.519 -2.994 19.747 1.00 94.00 93 LYS A CA 1
ATOM 719 C C . LYS A 1 93 ? -9.375 -1.467 19.671 1.00 94.00 93 LYS A C 1
ATOM 721 O O . LYS A 1 93 ? -10.349 -0.754 19.872 1.00 94.00 93 LYS A O 1
ATOM 726 N N . GLN A 1 94 ? -8.155 -0.990 19.426 1.00 92.81 94 GLN A N 1
ATOM 727 C CA . GLN A 1 94 ? -7.812 0.425 19.271 1.00 92.81 94 GLN A CA 1
ATOM 728 C C . GLN A 1 94 ? -6.746 0.544 18.171 1.00 92.81 94 GLN A C 1
ATOM 730 O O . GLN A 1 94 ? -5.552 0.479 18.473 1.00 92.81 94 GLN A O 1
ATOM 735 N N . PRO A 1 95 ? -7.139 0.578 16.886 1.00 95.25 95 PRO A N 1
ATOM 736 C CA . PRO A 1 95 ? -6.206 0.860 15.807 1.00 95.25 95 PRO A CA 1
ATOM 737 C C . PRO A 1 95 ? -5.858 2.353 15.804 1.00 95.25 95 PRO A C 1
ATOM 739 O O . PRO A 1 95 ? -6.658 3.179 16.243 1.00 95.25 95 PRO A O 1
ATOM 742 N N . ASP A 1 96 ? -4.682 2.696 15.283 1.00 98.06 96 ASP A N 1
ATOM 743 C CA . ASP A 1 96 ? -4.383 4.090 14.957 1.00 98.06 96 ASP A CA 1
ATOM 744 C C . ASP A 1 96 ? -5.366 4.590 13.885 1.00 98.06 96 ASP A C 1
ATOM 746 O O . ASP A 1 96 ? -5.667 3.862 12.932 1.00 98.06 96 ASP A O 1
ATOM 750 N N . VAL A 1 97 ? -5.892 5.802 14.073 1.00 97.69 97 VAL A N 1
ATOM 751 C CA . VAL A 1 97 ? -6.965 6.365 13.238 1.00 97.69 97 VAL A CA 1
ATOM 752 C C . VAL A 1 97 ? -6.497 6.538 11.795 1.00 97.69 97 VAL A C 1
ATOM 754 O O . VAL A 1 97 ? -7.139 6.009 10.890 1.00 97.69 97 VAL A O 1
ATOM 757 N N . HIS A 1 98 ? -5.331 7.147 11.587 1.00 98.12 98 HIS A N 1
ATOM 758 C CA . HIS A 1 98 ? -4.790 7.408 10.253 1.00 98.12 98 HIS A CA 1
ATOM 759 C C . HIS A 1 98 ? -4.424 6.108 9.531 1.00 98.12 98 HIS A C 1
ATOM 761 O O . HIS A 1 98 ? -4.671 5.956 8.336 1.00 98.12 98 HIS A O 1
ATOM 767 N N . VAL A 1 99 ? -3.864 5.126 10.253 1.00 98.62 99 VAL A N 1
ATOM 768 C CA . VAL A 1 99 ? -3.578 3.798 9.680 1.00 98.62 99 VAL A CA 1
ATOM 769 C C . VAL A 1 99 ? -4.870 3.119 9.231 1.00 98.62 99 VAL A C 1
ATOM 771 O O . VAL A 1 99 ? -4.923 2.556 8.137 1.00 98.62 99 VAL A O 1
ATOM 774 N N . LYS A 1 100 ? -5.914 3.159 10.069 1.00 98.19 100 LYS A N 1
ATOM 775 C CA . LYS A 1 100 ? -7.224 2.589 9.743 1.00 98.19 100 LYS A CA 1
ATOM 776 C C . LYS A 1 100 ? -7.815 3.269 8.510 1.00 98.19 100 LYS A C 1
ATOM 778 O O . LYS A 1 100 ? -8.189 2.566 7.579 1.00 98.19 100 LYS A O 1
ATOM 783 N N . GLU A 1 101 ? -7.878 4.595 8.489 1.00 97.94 101 GLU A N 1
ATOM 784 C CA . GLU A 1 101 ? -8.420 5.370 7.367 1.00 97.94 101 GLU A CA 1
ATOM 785 C C . GLU A 1 101 ? -7.680 5.071 6.067 1.00 97.94 101 GLU A C 1
ATOM 787 O O . GLU A 1 101 ? -8.312 4.728 5.067 1.00 97.94 101 GLU A O 1
ATOM 792 N N . LYS A 1 102 ? -6.342 5.073 6.095 1.00 98.44 102 LYS A N 1
ATOM 793 C CA . LYS A 1 102 ? -5.537 4.746 4.916 1.00 98.44 102 LYS A CA 1
ATOM 794 C C . LYS A 1 102 ? -5.821 3.334 4.402 1.00 98.44 102 LYS A C 1
ATOM 796 O O . LYS A 1 102 ? -5.941 3.142 3.198 1.00 98.44 102 LYS A O 1
ATOM 801 N N . ILE A 1 103 ? -5.979 2.346 5.288 1.00 98.69 103 ILE A N 1
ATOM 802 C CA . ILE A 1 103 ? -6.359 0.979 4.895 1.00 98.69 103 ILE A CA 1
ATOM 803 C C . ILE A 1 103 ? -7.734 0.949 4.221 1.00 98.69 103 ILE A C 1
ATOM 805 O O . ILE A 1 103 ? -7.881 0.277 3.199 1.00 98.69 103 ILE A O 1
ATOM 809 N N . LEU A 1 104 ? -8.727 1.647 4.781 1.00 98.44 104 LEU A N 1
ATOM 810 C CA . LEU A 1 104 ? -10.077 1.689 4.217 1.00 98.44 104 LEU A CA 1
ATOM 811 C C . LEU A 1 104 ? -10.068 2.309 2.816 1.00 98.44 104 LEU A C 1
ATOM 813 O O . LEU A 1 104 ? -10.623 1.709 1.900 1.00 98.44 104 LEU A O 1
ATOM 817 N N . ILE A 1 105 ? -9.367 3.433 2.637 1.00 97.94 105 ILE A N 1
ATOM 818 C CA . ILE A 1 105 ? -9.199 4.092 1.333 1.00 97.94 105 ILE A CA 1
ATOM 819 C C . ILE A 1 105 ? -8.574 3.135 0.318 1.00 97.94 105 ILE A C 1
ATOM 821 O O . ILE A 1 105 ? -9.105 2.964 -0.777 1.00 97.94 105 ILE A O 1
ATOM 825 N N . LEU A 1 106 ? -7.461 2.483 0.672 1.00 98.56 106 LEU A N 1
ATOM 826 C CA . LEU A 1 106 ? -6.751 1.601 -0.255 1.00 98.56 106 LEU A CA 1
ATOM 827 C C . LEU A 1 106 ? -7.592 0.390 -0.660 1.00 98.56 106 LEU A C 1
ATOM 829 O O . LEU A 1 106 ? -7.669 0.071 -1.841 1.00 98.56 106 LEU A O 1
ATOM 833 N N . ILE A 1 107 ? -8.248 -0.270 0.298 1.00 98.44 107 ILE A N 1
ATOM 834 C CA . ILE A 1 107 ? -9.075 -1.445 0.001 1.00 98.44 107 ILE A CA 1
ATOM 835 C C . ILE A 1 107 ? -10.271 -1.068 -0.877 1.00 98.44 107 ILE A C 1
ATOM 837 O O . ILE A 1 107 ? -10.572 -1.795 -1.821 1.00 98.44 107 ILE A O 1
ATOM 841 N N . ASP A 1 108 ? -10.924 0.056 -0.591 1.00 97.56 108 ASP A N 1
ATOM 842 C CA . ASP A 1 108 ? -12.055 0.543 -1.378 1.00 97.56 108 ASP A CA 1
ATOM 843 C C . ASP A 1 108 ? -11.653 0.965 -2.796 1.00 97.56 108 ASP A C 1
ATOM 845 O O . ASP A 1 108 ? -12.327 0.618 -3.764 1.00 97.56 108 ASP A O 1
ATOM 849 N N . THR A 1 109 ? -10.505 1.632 -2.924 1.00 96.88 109 THR A N 1
ATOM 850 C CA . THR A 1 109 ? -9.944 2.030 -4.220 1.00 96.88 109 THR A CA 1
ATOM 851 C C . THR A 1 109 ? -9.577 0.803 -5.053 1.00 96.88 109 THR A C 1
ATOM 853 O O . THR A 1 109 ? -9.949 0.702 -6.218 1.00 96.88 109 THR A O 1
ATOM 856 N N . TRP A 1 110 ? -8.860 -0.163 -4.470 1.00 98.00 110 TRP A N 1
ATOM 857 C CA . TRP A 1 110 ? -8.370 -1.327 -5.212 1.00 98.00 110 TRP A CA 1
ATOM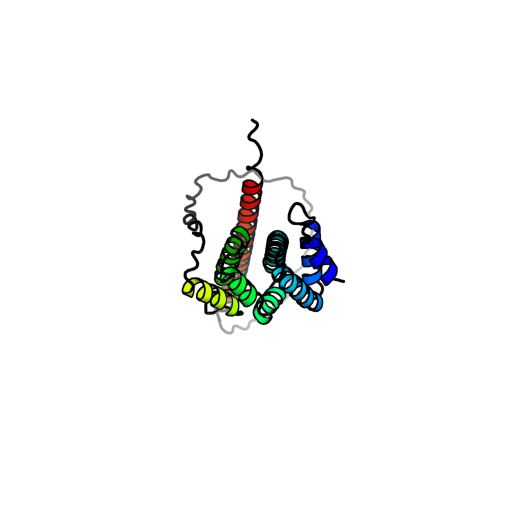 858 C C . TRP A 1 110 ? -9.474 -2.307 -5.590 1.00 98.00 110 TRP A C 1
ATOM 860 O O . TRP A 1 110 ? -9.431 -2.859 -6.686 1.00 98.00 110 TRP A O 1
ATOM 870 N N . GLN A 1 111 ? -10.466 -2.539 -4.723 1.00 96.56 111 GLN A N 1
ATOM 871 C CA . GLN A 1 111 ? -11.574 -3.420 -5.097 1.00 96.56 111 GLN A CA 1
ATOM 872 C C . GLN A 1 111 ? -12.351 -2.856 -6.293 1.00 96.56 111 GLN A C 1
ATOM 874 O O . GLN A 1 111 ? -12.718 -3.627 -7.175 1.00 96.56 111 GLN A O 1
ATOM 879 N N . GLU A 1 112 ? -12.542 -1.533 -6.365 1.00 94.38 112 GLU A N 1
ATOM 880 C CA . GLU A 1 112 ? -13.228 -0.890 -7.488 1.00 94.38 112 GLU A CA 1
ATOM 881 C C . GLU A 1 112 ? -12.358 -0.952 -8.746 1.00 94.38 112 GLU A C 1
ATOM 883 O O . GLU A 1 112 ? -12.793 -1.478 -9.772 1.00 94.38 112 GLU A O 1
ATOM 888 N N . ALA A 1 113 ? -11.102 -0.506 -8.638 1.00 94.62 113 ALA A N 1
ATOM 889 C CA . ALA A 1 113 ? -10.160 -0.459 -9.754 1.00 94.62 113 ALA A CA 1
ATOM 890 C C . ALA A 1 113 ? -9.900 -1.837 -10.386 1.00 94.62 113 ALA A C 1
ATOM 892 O O . ALA A 1 113 ? -9.653 -1.928 -11.586 1.00 94.62 113 ALA A O 1
ATOM 893 N N . PHE A 1 114 ? -9.968 -2.919 -9.604 1.00 95.56 114 PHE A N 1
ATOM 894 C CA . PHE A 1 114 ? -9.692 -4.274 -10.089 1.00 95.56 114 PHE A CA 1
ATOM 895 C C . PHE A 1 114 ? -10.941 -5.077 -10.477 1.00 95.56 114 PHE A C 1
ATOM 897 O O . PHE A 1 114 ? -10.814 -6.249 -10.830 1.00 95.56 114 PHE A O 1
ATOM 904 N N . GLY A 1 115 ? -12.135 -4.470 -10.475 1.00 92.38 115 GLY A N 1
ATOM 905 C CA . GLY A 1 115 ? -13.361 -5.091 -11.001 1.00 92.38 115 GLY A CA 1
ATOM 906 C C . GLY A 1 115 ? -14.221 -5.839 -9.971 1.00 92.38 115 GLY A C 1
ATOM 907 O O . GLY A 1 115 ? -15.071 -6.658 -10.339 1.00 92.38 115 GLY A O 1
ATOM 908 N N . GLY A 1 116 ? -14.022 -5.576 -8.679 1.00 93.31 116 GLY A N 1
ATOM 909 C CA . GLY A 1 116 ? -14.885 -6.034 -7.590 1.00 93.31 116 GLY A CA 1
ATOM 910 C C . GLY A 1 116 ? -15.034 -7.557 -7.509 1.00 93.31 116 GLY A C 1
ATOM 911 O O . GLY A 1 116 ? -14.059 -8.306 -7.544 1.00 93.31 116 GLY A O 1
ATOM 912 N N . ALA A 1 117 ? -16.275 -8.040 -7.402 1.00 90.06 117 ALA A N 1
ATOM 913 C CA . ALA A 1 117 ? -16.584 -9.464 -7.215 1.00 90.06 117 ALA A CA 1
ATOM 914 C C . ALA A 1 117 ? -16.104 -10.378 -8.355 1.00 90.06 117 ALA A C 1
ATOM 916 O O . ALA A 1 117 ? -15.950 -11.582 -8.154 1.00 90.06 117 ALA A O 1
ATOM 917 N N . ARG A 1 118 ? -15.916 -9.823 -9.558 1.00 92.69 118 ARG A N 1
ATOM 918 C CA . ARG A 1 118 ? -15.486 -10.553 -10.761 1.00 92.69 118 ARG A CA 1
ATOM 919 C C . ARG A 1 118 ? -14.030 -10.253 -11.131 1.00 92.69 118 ARG A C 1
ATOM 921 O O . ARG A 1 118 ? -13.599 -10.610 -12.224 1.00 92.69 118 ARG A O 1
ATOM 928 N N . ALA A 1 119 ? -13.293 -9.598 -10.233 1.00 93.06 119 ALA A N 1
ATOM 929 C CA . ALA A 1 119 ? -11.883 -9.288 -10.398 1.00 93.06 119 ALA A CA 1
ATOM 930 C C . ALA A 1 119 ? -11.042 -10.550 -10.616 1.00 93.06 119 ALA A C 1
ATOM 932 O O . ALA A 1 119 ? -11.327 -11.611 -10.057 1.00 93.06 119 ALA A O 1
ATOM 933 N N . ARG A 1 120 ? -9.927 -10.400 -11.339 1.00 95.50 120 ARG A N 1
ATOM 934 C CA . ARG A 1 120 ? -8.893 -11.443 -11.459 1.00 95.50 120 ARG A CA 1
ATOM 935 C C . ARG A 1 120 ? -8.345 -11.869 -10.093 1.00 95.50 120 ARG A C 1
ATOM 937 O O . ARG A 1 120 ? -8.071 -13.047 -9.877 1.00 95.50 120 ARG A O 1
ATOM 944 N N . TYR A 1 121 ? -8.227 -10.908 -9.177 1.00 97.00 121 TYR A N 1
ATOM 945 C CA . TYR A 1 121 ? -7.814 -11.114 -7.792 1.00 97.00 121 TYR A CA 1
ATOM 946 C C . TYR A 1 121 ? -8.981 -10.778 -6.845 1.00 97.00 121 TYR A C 1
ATOM 948 O O . TYR A 1 121 ? -9.031 -9.682 -6.279 1.00 97.00 121 TYR A O 1
ATOM 956 N N . PRO A 1 122 ? -9.951 -11.693 -6.647 1.00 96.50 122 PRO A N 1
ATOM 957 C CA . PRO A 1 122 ? -11.147 -11.435 -5.837 1.00 96.50 122 PRO A CA 1
ATOM 958 C C . PRO A 1 122 ? -10.847 -11.173 -4.350 1.00 96.50 122 PRO A C 1
ATOM 960 O O . PRO A 1 122 ? -11.723 -10.737 -3.605 1.00 96.50 122 PRO A O 1
ATOM 963 N N . GLN A 1 123 ? -9.612 -11.401 -3.896 1.00 98.00 123 GLN A N 1
ATOM 964 C CA . GLN A 1 123 ? -9.154 -11.145 -2.531 1.00 98.00 123 GLN A CA 1
ATOM 965 C C . GLN A 1 123 ? -9.275 -9.664 -2.140 1.00 98.00 123 GLN A C 1
ATOM 967 O O . GLN A 1 123 ? -9.577 -9.374 -0.982 1.00 98.00 123 GLN A O 1
ATOM 972 N N . TYR A 1 124 ? -9.087 -8.732 -3.083 1.00 98.25 124 TYR A N 1
ATOM 973 C CA . TYR A 1 124 ? -9.280 -7.296 -2.838 1.00 98.25 124 TYR A CA 1
ATOM 974 C C . TYR A 1 124 ? -10.731 -6.992 -2.455 1.00 98.25 124 TYR A C 1
ATOM 976 O O . TYR A 1 124 ? -10.999 -6.378 -1.421 1.00 98.25 124 TYR A O 1
ATOM 984 N N . TYR A 1 125 ? -11.674 -7.518 -3.237 1.00 98.12 125 TYR A N 1
ATOM 985 C CA . TYR A 1 125 ? -13.102 -7.405 -2.963 1.00 98.12 125 TYR A CA 1
ATOM 986 C C . TYR A 1 125 ? -13.523 -8.157 -1.694 1.00 98.12 125 TYR A C 1
ATOM 988 O O . TYR A 1 125 ? -14.326 -7.652 -0.912 1.00 98.12 125 TYR A O 1
ATOM 996 N N . ALA A 1 126 ? 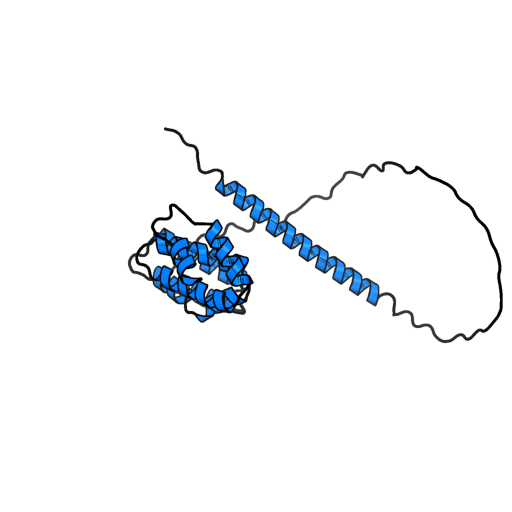-12.949 -9.334 -1.434 1.00 98.19 126 ALA A N 1
ATOM 997 C CA . ALA A 1 126 ? -13.213 -10.083 -0.209 1.00 98.19 126 ALA A CA 1
ATOM 998 C C . ALA A 1 126 ? -12.803 -9.293 1.047 1.00 98.19 126 ALA A C 1
ATOM 1000 O O . ALA A 1 126 ? -13.555 -9.264 2.021 1.00 98.19 126 ALA A O 1
ATOM 1001 N N . ALA A 1 127 ? -11.656 -8.606 1.013 1.00 98.50 127 ALA A N 1
ATOM 1002 C CA . ALA A 1 127 ? -11.206 -7.748 2.107 1.00 98.50 127 ALA A CA 1
ATOM 1003 C C . ALA A 1 127 ? -12.156 -6.560 2.335 1.00 98.50 127 ALA A C 1
ATOM 1005 O O . ALA A 1 127 ? -12.512 -6.266 3.478 1.00 98.50 127 ALA A O 1
ATOM 1006 N N . TYR A 1 128 ? -12.617 -5.924 1.254 1.00 98.44 128 TYR A N 1
ATOM 1007 C CA . TYR A 1 128 ? -13.631 -4.869 1.311 1.00 98.44 128 TYR A CA 1
ATOM 1008 C C . TYR A 1 128 ? -14.938 -5.362 1.947 1.00 98.44 128 TYR A C 1
ATOM 1010 O O . TYR A 1 128 ? -15.426 -4.777 2.915 1.00 98.44 128 TYR A O 1
ATOM 1018 N N . HIS A 1 129 ? -15.466 -6.493 1.475 1.00 97.50 129 HIS A N 1
ATOM 1019 C CA . HIS A 1 129 ? -16.697 -7.073 2.011 1.00 97.50 129 HIS A CA 1
ATOM 1020 C C . HIS A 1 129 ? -16.574 -7.507 3.469 1.00 97.50 129 HIS A C 1
ATOM 1022 O O . HIS A 1 129 ? -17.529 -7.359 4.236 1.00 97.50 129 HIS A O 1
ATOM 1028 N N . GLU A 1 130 ? -15.417 -8.029 3.880 1.00 98.25 130 GLU A N 1
ATOM 1029 C CA . GLU A 1 130 ? -15.188 -8.354 5.284 1.00 98.25 130 GLU A CA 1
ATOM 1030 C C . GLU A 1 130 ? -15.269 -7.094 6.154 1.00 98.25 130 GLU A C 1
ATOM 1032 O O . GLU A 1 130 ? -15.933 -7.112 7.190 1.00 98.25 130 GLU A O 1
ATOM 1037 N N . LEU A 1 131 ? -14.653 -5.991 5.720 1.00 98.19 131 LEU A N 1
ATOM 1038 C CA . LEU A 1 131 ? -14.704 -4.711 6.426 1.00 98.19 131 LEU A CA 1
ATOM 1039 C C . LEU A 1 131 ? -16.120 -4.137 6.501 1.00 98.19 131 LEU A C 1
ATOM 1041 O O . LEU A 1 131 ? -16.525 -3.698 7.579 1.00 98.19 131 LEU A O 1
ATOM 1045 N N . LEU A 1 132 ? -16.907 -4.222 5.424 1.00 96.75 132 LEU A N 1
ATOM 1046 C CA . LEU A 1 132 ? -18.328 -3.860 5.460 1.00 96.75 132 LEU A CA 1
ATOM 1047 C C . LEU A 1 132 ? -19.092 -4.675 6.507 1.00 96.75 132 LEU A C 1
ATOM 1049 O O . LEU A 1 132 ? -19.838 -4.123 7.314 1.00 96.75 132 LEU A O 1
ATOM 1053 N N . ARG A 1 133 ? -18.866 -5.993 6.556 1.00 97.00 133 ARG A N 1
ATOM 1054 C CA . ARG A 1 133 ? -19.525 -6.887 7.524 1.00 97.00 133 ARG A CA 1
ATOM 1055 C C . ARG A 1 133 ? -19.124 -6.599 8.974 1.00 97.00 133 ARG A C 1
ATOM 1057 O O . ARG A 1 133 ? -19.849 -6.962 9.897 1.00 97.00 133 ARG A O 1
ATOM 1064 N N . LEU A 1 134 ? -17.970 -5.968 9.174 1.00 94.62 134 LEU A N 1
ATOM 1065 C CA . LEU A 1 134 ? -17.482 -5.503 10.473 1.00 94.62 134 LEU A CA 1
ATOM 1066 C C . LEU A 1 134 ? -18.009 -4.108 10.845 1.00 94.62 134 LEU A C 1
ATOM 1068 O O . LEU A 1 134 ? -17.686 -3.621 11.927 1.00 94.62 134 LEU A O 1
ATOM 1072 N N . GLY A 1 135 ? -18.803 -3.471 9.978 1.00 94.38 135 GLY A N 1
ATOM 1073 C CA . GLY A 1 135 ? -19.325 -2.122 10.189 1.00 94.38 135 GLY A CA 1
ATOM 1074 C C . GLY A 1 135 ? -18.282 -1.027 9.963 1.00 94.38 135 GLY A C 1
ATOM 1075 O O . GLY A 1 135 ? -18.374 0.035 10.575 1.00 94.38 135 GLY A O 1
ATOM 1076 N N . ALA A 1 136 ? -17.256 -1.278 9.141 1.00 94.06 136 ALA A N 1
ATOM 1077 C CA . ALA A 1 136 ? -16.317 -0.231 8.761 1.00 94.06 136 ALA A CA 1
ATOM 1078 C C . ALA A 1 136 ? -17.037 0.861 7.956 1.00 94.06 136 ALA A C 1
ATOM 1080 O O . ALA A 1 136 ? -17.720 0.567 6.977 1.00 94.06 136 ALA A O 1
ATOM 1081 N N . ASN A 1 137 ? -16.849 2.118 8.360 1.00 92.06 137 ASN A N 1
ATOM 1082 C CA . ASN A 1 137 ? -17.346 3.272 7.623 1.00 92.06 137 ASN A CA 1
ATOM 1083 C C . ASN A 1 137 ? -16.280 3.709 6.619 1.00 92.06 137 ASN A C 1
ATOM 1085 O O . ASN A 1 137 ? -15.255 4.267 7.014 1.00 92.06 137 ASN A O 1
ATOM 1089 N N . PHE A 1 138 ? -16.497 3.396 5.347 1.00 93.12 138 PHE A N 1
ATOM 1090 C CA . PHE A 1 138 ? -15.624 3.853 4.275 1.00 93.12 138 PHE A CA 1
ATOM 1091 C C . PHE A 1 138 ? -15.851 5.350 4.020 1.00 93.12 138 PHE A C 1
ATOM 1093 O O . PHE A 1 138 ? -16.977 5.820 4.200 1.00 93.12 138 PHE A O 1
ATOM 1100 N N . PRO A 1 139 ? -14.801 6.107 3.661 1.00 86.12 139 PRO A N 1
ATOM 1101 C CA . PRO A 1 139 ? -14.955 7.511 3.303 1.00 86.12 139 PRO A CA 1
ATOM 1102 C C . PRO A 1 139 ? -15.885 7.658 2.096 1.00 86.12 139 PRO A C 1
ATOM 1104 O O . PRO A 1 139 ? -15.921 6.793 1.218 1.00 86.12 139 PRO A O 1
ATOM 1107 N N . GLU A 1 140 ? -16.649 8.749 2.070 1.00 84.19 140 GLU A N 1
ATOM 1108 C CA . GLU A 1 140 ? -17.460 9.083 0.904 1.00 84.19 140 GLU A CA 1
ATOM 1109 C C . GLU A 1 140 ? -16.536 9.316 -0.286 1.00 84.19 140 GLU A C 1
ATOM 1111 O O . GLU A 1 140 ? -15.566 10.074 -0.214 1.00 84.19 140 GLU A O 1
ATOM 1116 N N . ARG A 1 141 ? -16.831 8.628 -1.388 1.00 76.25 141 ARG A N 1
ATOM 1117 C CA . ARG A 1 141 ? -16.192 8.938 -2.659 1.00 76.25 141 ARG A CA 1
ATOM 1118 C C . ARG A 1 141 ? -16.708 10.301 -3.114 1.00 76.25 141 ARG A C 1
ATOM 1120 O O . ARG A 1 141 ? -17.923 10.503 -3.066 1.00 76.25 141 ARG A O 1
ATOM 1127 N N . PRO A 1 142 ? -15.840 11.208 -3.591 1.00 69.62 142 PRO A N 1
ATOM 1128 C CA . PRO A 1 142 ? -16.326 12.359 -4.330 1.00 69.62 142 PRO A CA 1
ATOM 1129 C C . PRO A 1 142 ? -17.172 11.837 -5.498 1.00 69.62 142 PRO A C 1
ATOM 1131 O O . PRO A 1 142 ? -16.735 10.952 -6.239 1.00 69.62 142 PRO A O 1
ATOM 1134 N N . GLU A 1 143 ? -18.412 12.322 -5.606 1.00 58.91 143 GLU A N 1
ATOM 1135 C CA . GLU A 1 143 ? -19.275 12.053 -6.758 1.00 58.91 143 GLU A CA 1
ATOM 1136 C C . GLU A 1 143 ? -18.455 12.320 -8.023 1.00 58.91 143 GLU A C 1
ATOM 1138 O O . GLU A 1 143 ? -17.822 13.371 -8.136 1.00 58.91 143 GLU A O 1
ATOM 1143 N N . ARG A 1 144 ? -18.418 11.358 -8.955 1.00 57.88 144 ARG A N 1
ATOM 1144 C CA . ARG A 1 144 ? -17.786 11.560 -10.262 1.00 57.88 144 ARG A CA 1
ATOM 1145 C C . ARG A 1 144 ? -18.472 12.766 -10.906 1.00 57.88 144 ARG A C 1
ATOM 1147 O O . ARG A 1 144 ? -19.600 12.645 -11.378 1.00 57.88 144 ARG A O 1
ATOM 1154 N N . SER A 1 145 ? -17.833 13.932 -10.849 1.00 45.28 145 SER A N 1
ATOM 1155 C CA . SER A 1 145 ? -18.391 15.184 -11.348 1.00 45.28 145 SER A CA 1
ATOM 1156 C C . SER A 1 145 ? -18.809 15.025 -12.810 1.00 45.28 145 SER A C 1
ATOM 1158 O O . SER A 1 145 ? -17.968 14.759 -13.658 1.00 45.28 145 SER A O 1
ATOM 1160 N N . ALA A 1 146 ? -20.126 15.141 -13.014 1.00 52.16 146 ALA A N 1
ATOM 1161 C CA . ALA A 1 146 ? -20.958 15.335 -14.207 1.00 52.16 146 ALA A CA 1
ATOM 1162 C C . ALA A 1 146 ? -20.387 15.064 -15.626 1.00 52.16 146 ALA A C 1
ATOM 1164 O O . ALA A 1 146 ? -19.275 15.472 -15.952 1.00 52.16 146 ALA A O 1
ATOM 1165 N N . PRO A 1 147 ? -21.205 14.513 -16.552 1.00 54.38 147 PRO A N 1
ATOM 1166 C CA . PRO A 1 147 ? -20.820 14.373 -17.956 1.00 54.38 147 PRO A CA 1
ATOM 1167 C C . PRO A 1 147 ? -20.433 15.731 -18.560 1.00 54.38 147 PRO A C 1
ATOM 1169 O O . PRO A 1 147 ? -21.182 16.706 -18.456 1.00 54.38 147 PRO A O 1
ATOM 1172 N N . VAL A 1 148 ? -19.269 15.781 -19.212 1.00 57.31 148 VAL A N 1
ATOM 1173 C CA . VAL A 1 148 ? -18.764 16.958 -19.927 1.00 57.31 148 VAL A CA 1
ATOM 1174 C C . VAL A 1 148 ? -19.690 17.261 -21.108 1.00 57.31 148 VAL A C 1
ATOM 1176 O O . VAL A 1 148 ? -19.528 16.746 -22.211 1.00 57.31 148 VAL A O 1
ATOM 1179 N N . LEU A 1 149 ? -20.679 18.122 -20.882 1.00 52.84 149 LEU A N 1
ATOM 1180 C CA . LEU A 1 149 ? -21.437 18.787 -21.938 1.00 52.84 149 LEU A CA 1
ATOM 1181 C C . LEU A 1 149 ? -20.599 19.957 -22.461 1.00 52.84 149 LEU A C 1
ATOM 1183 O O . LEU A 1 149 ? -20.827 21.110 -22.098 1.00 52.84 149 LEU A O 1
ATOM 1187 N N . THR A 1 150 ? -19.600 19.673 -23.296 1.00 58.81 150 THR A N 1
ATOM 1188 C CA . THR A 1 150 ? -18.948 20.728 -24.080 1.00 58.81 150 THR A CA 1
ATOM 1189 C C . THR A 1 150 ? -19.933 21.220 -25.152 1.00 58.81 150 THR A C 1
ATOM 1191 O O . THR A 1 150 ? -20.401 20.418 -25.963 1.00 58.81 150 THR A O 1
ATOM 1194 N N . PRO A 1 151 ? -20.303 22.516 -25.183 1.00 55.66 151 PRO A N 1
ATOM 1195 C CA . PRO A 1 151 ? -21.126 23.056 -26.263 1.00 55.66 151 PRO A CA 1
ATOM 1196 C C . PRO A 1 151 ? -20.358 23.017 -27.597 1.00 55.66 151 PRO A C 1
ATOM 1198 O O . PRO A 1 151 ? -19.136 23.185 -27.592 1.00 55.66 151 PRO A O 1
ATOM 1201 N N . PRO A 1 152 ? -21.035 22.863 -28.751 1.00 50.41 152 PRO A N 1
ATOM 1202 C CA . PRO A 1 152 ? -20.372 22.877 -30.050 1.00 50.41 152 PRO A CA 1
ATOM 1203 C C . PRO A 1 152 ? -19.725 24.243 -30.336 1.00 50.41 152 PRO A C 1
ATOM 1205 O O . PRO A 1 152 ? -20.353 25.299 -30.224 1.00 50.41 152 PRO A O 1
ATOM 1208 N N . GLN A 1 153 ? -18.450 24.211 -30.722 1.00 51.16 153 GLN A N 1
ATOM 1209 C CA . GLN A 1 153 ? -17.641 25.381 -31.059 1.00 51.16 153 GLN A CA 1
ATOM 1210 C C . GLN A 1 153 ? -18.207 26.101 -32.297 1.00 51.16 153 GLN A C 1
ATOM 1212 O O . GLN A 1 153 ? -18.338 25.513 -33.365 1.00 51.16 153 GLN A O 1
ATOM 1217 N N . THR A 1 154 ? -18.530 27.392 -32.163 1.00 51.94 154 THR A N 1
ATOM 1218 C CA . THR A 1 154 ? -19.185 28.217 -33.204 1.00 51.94 154 THR A CA 1
ATOM 1219 C C . THR A 1 154 ? -18.239 29.168 -33.948 1.00 51.94 154 THR A C 1
ATOM 1221 O O . THR A 1 154 ? -18.701 30.103 -34.599 1.00 51.94 154 THR A O 1
ATOM 1224 N N . GLN A 1 155 ? -16.919 28.966 -33.896 1.00 51.16 155 GLN A N 1
ATOM 1225 C CA . GLN A 1 155 ? -15.982 29.853 -34.601 1.00 51.16 155 GLN A CA 1
ATOM 1226 C C . GLN A 1 155 ? -15.429 29.221 -35.888 1.00 51.16 155 GLN A C 1
ATOM 1228 O O . GLN A 1 155 ? -14.851 28.135 -35.820 1.00 51.16 155 GLN A O 1
ATOM 1233 N N . PRO A 1 156 ? -15.566 29.886 -37.052 1.00 46.91 156 PRO A N 1
ATOM 1234 C CA . PRO A 1 156 ? -14.988 29.408 -38.299 1.00 46.91 156 PRO A CA 1
ATOM 1235 C C . PRO A 1 156 ? -13.476 29.669 -38.324 1.00 46.91 156 PRO A C 1
ATOM 1237 O O . PRO A 1 156 ? -13.019 30.788 -38.088 1.00 46.91 156 PRO A O 1
ATOM 1240 N N . LEU A 1 157 ? -12.696 28.629 -38.627 1.00 39.50 157 LEU A N 1
ATOM 1241 C CA . LEU A 1 157 ? -11.249 28.726 -38.810 1.00 39.50 157 LEU A CA 1
ATOM 1242 C C . LEU A 1 157 ? -10.941 29.571 -40.056 1.00 39.50 157 LEU A C 1
ATOM 1244 O O . LEU A 1 157 ? -11.238 29.181 -41.184 1.00 39.50 157 LEU A O 1
ATOM 1248 N N . THR A 1 158 ? -10.338 30.740 -39.844 1.00 39.28 158 THR A N 1
ATOM 1249 C CA . THR A 1 158 ? -9.790 31.594 -40.904 1.00 39.28 158 THR A CA 1
ATOM 1250 C C . THR A 1 158 ? -8.547 30.936 -41.509 1.00 39.28 158 THR A C 1
ATOM 1252 O O . THR A 1 158 ? -7.518 30.787 -40.853 1.00 39.28 158 THR A O 1
ATOM 1255 N N . SER A 1 159 ? -8.651 30.544 -42.778 1.00 44.97 159 SER A N 1
ATOM 1256 C CA . SER A 1 159 ? -7.567 30.030 -43.615 1.00 44.97 159 SER A CA 1
ATOM 1257 C C . SER A 1 159 ? -6.520 31.111 -43.909 1.00 44.97 159 SER A C 1
ATOM 1259 O O . SER A 1 159 ? -6.874 32.168 -44.433 1.00 44.97 159 SER A O 1
ATOM 1261 N N . TYR A 1 160 ? -5.237 30.827 -43.668 1.00 34.62 160 TYR A N 1
ATOM 1262 C CA . TYR A 1 160 ? -4.129 31.609 -44.231 1.00 34.62 160 TYR A CA 1
ATOM 1263 C C . TYR A 1 160 ? -3.560 30.934 -45.494 1.00 34.62 160 TYR A C 1
ATOM 1265 O O . TYR A 1 160 ? -3.607 29.705 -45.594 1.00 34.62 160 TYR A O 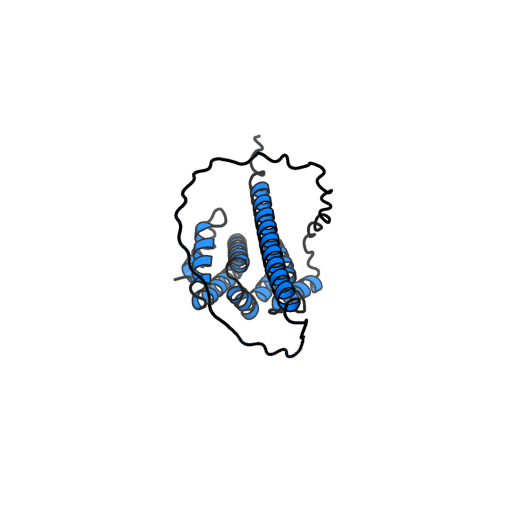1
ATOM 1273 N N . PRO A 1 161 ? -3.073 31.710 -46.483 1.00 45.66 161 PRO A N 1
ATOM 1274 C CA . PRO A 1 161 ? -2.980 31.254 -47.862 1.00 45.66 161 PRO A CA 1
ATOM 1275 C C . PRO A 1 161 ? -1.620 30.667 -48.260 1.00 45.66 161 PRO A C 1
ATOM 1277 O O . PRO A 1 161 ? -0.572 30.944 -47.682 1.00 45.66 161 PRO A O 1
ATOM 1280 N N . HIS A 1 162 ? -1.705 29.869 -49.322 1.00 40.91 162 HIS A N 1
ATOM 1281 C CA . HIS A 1 162 ? -0.652 29.228 -50.104 1.00 40.91 162 HIS A CA 1
ATOM 1282 C C . HIS A 1 162 ? 0.305 30.220 -50.801 1.00 40.91 162 HIS A C 1
ATOM 1284 O O . HIS A 1 162 ? -0.157 31.187 -51.409 1.00 40.91 162 HIS A O 1
ATOM 1290 N N . ASN A 1 163 ? 1.600 29.862 -50.822 1.00 39.50 163 ASN A N 1
ATOM 1291 C CA . ASN A 1 163 ? 2.503 29.765 -51.993 1.00 39.50 163 ASN A CA 1
ATOM 1292 C C . ASN A 1 163 ? 3.903 30.363 -51.769 1.00 39.50 163 ASN A C 1
ATOM 1294 O O . ASN A 1 163 ? 4.068 31.578 -51.744 1.00 39.50 163 ASN A O 1
ATOM 1298 N N . LEU A 1 164 ? 4.924 29.502 -51.809 1.00 34.00 164 LEU A N 1
ATOM 1299 C CA . LEU A 1 164 ? 6.209 29.794 -52.451 1.00 34.00 164 LEU A CA 1
ATOM 1300 C C . LEU A 1 164 ? 6.590 28.568 -53.292 1.00 34.00 164 LEU A C 1
ATOM 1302 O O . LEU A 1 164 ? 6.714 27.466 -52.764 1.00 34.00 164 LEU A O 1
ATOM 1306 N N . GLY A 1 165 ? 6.692 28.764 -54.606 1.00 31.16 165 GLY A N 1
ATOM 1307 C CA . GLY A 1 165 ? 6.991 27.717 -55.579 1.00 31.16 165 GLY A CA 1
ATOM 1308 C C . GLY A 1 165 ? 8.475 27.536 -55.881 1.00 31.16 165 GLY A C 1
ATOM 1309 O O . GLY A 1 165 ? 9.313 28.302 -55.414 1.00 31.16 165 GLY A O 1
ATOM 1310 N N . ASN A 1 166 ? 8.767 26.559 -56.742 1.00 31.83 166 ASN A N 1
ATOM 1311 C CA . ASN A 1 166 ? 9.823 26.656 -57.750 1.00 31.83 166 ASN A CA 1
ATOM 1312 C C . ASN A 1 166 ? 9.575 25.627 -58.884 1.00 31.83 166 ASN A C 1
ATOM 1314 O O . ASN A 1 166 ? 9.008 24.569 -58.603 1.00 31.83 166 ASN A O 1
ATOM 1318 N N . PRO A 1 167 ? 9.965 25.914 -60.143 1.00 47.50 167 PRO A N 1
ATOM 1319 C CA . PRO A 1 167 ? 9.696 25.088 -61.317 1.00 47.50 167 PRO A CA 1
ATOM 1320 C C . PRO A 1 167 ? 10.885 24.185 -61.694 1.00 47.50 167 PRO A C 1
ATOM 1322 O O . PRO A 1 167 ? 12.011 24.405 -61.252 1.00 47.50 167 PRO A O 1
ATOM 1325 N N . GLY A 1 168 ? 10.642 23.210 -62.572 1.00 28.23 168 GLY A N 1
ATOM 1326 C CA . GLY A 1 168 ? 11.694 22.400 -63.191 1.00 28.23 168 GLY A CA 1
ATOM 1327 C C . GLY A 1 168 ? 11.127 21.276 -64.052 1.00 28.23 168 GLY A C 1
ATOM 1328 O O . GLY A 1 168 ? 10.946 20.166 -63.569 1.00 28.23 168 GLY A O 1
ATOM 1329 N N . ASN A 1 169 ? 10.821 21.597 -65.311 1.00 34.09 169 ASN A N 1
ATOM 1330 C CA . ASN A 1 169 ? 10.557 20.632 -66.379 1.00 34.09 169 ASN A CA 1
ATOM 1331 C C . ASN A 1 169 ? 11.794 19.763 -66.626 1.00 34.09 169 ASN A C 1
ATOM 1333 O O . ASN A 1 169 ? 12.884 20.318 -66.685 1.00 34.09 169 ASN A O 1
ATOM 1337 N N . GLU A 1 170 ? 11.603 18.481 -66.937 1.00 30.81 170 GLU A N 1
ATOM 1338 C CA . GLU A 1 170 ? 12.277 17.851 -68.075 1.00 30.81 170 GLU A CA 1
ATOM 1339 C C . GLU A 1 170 ? 11.521 16.600 -68.549 1.00 30.81 170 GLU A C 1
ATOM 1341 O O . GLU A 1 170 ? 10.786 15.942 -67.819 1.00 30.81 170 GLU A O 1
ATOM 1346 N N . HIS A 1 171 ? 11.629 16.416 -69.854 1.00 35.69 171 HIS A N 1
ATOM 1347 C CA . HIS A 1 171 ? 10.800 15.686 -70.801 1.00 35.69 171 HIS A CA 1
ATOM 1348 C C . HIS A 1 171 ? 11.357 14.261 -70.971 1.00 35.69 171 HIS A C 1
ATOM 1350 O O . HIS A 1 171 ? 12.572 14.131 -70.982 1.00 35.69 171 HIS A O 1
ATOM 1356 N N . GLU A 1 172 ? 10.532 13.229 -71.195 1.00 29.59 172 GLU A N 1
ATOM 1357 C CA . GLU A 1 172 ? 10.620 12.391 -72.412 1.00 29.59 172 GLU A CA 1
ATOM 1358 C C . GLU A 1 172 ? 9.636 11.203 -72.440 1.00 29.59 172 GLU A C 1
ATOM 1360 O O . GLU A 1 172 ? 9.407 10.485 -71.472 1.00 29.59 172 GLU A O 1
ATOM 1365 N N . SER A 1 173 ? 9.062 11.061 -73.636 1.00 32.50 173 SER A N 1
ATOM 1366 C CA . SER A 1 173 ? 8.233 10.017 -74.256 1.00 32.50 173 SER A CA 1
ATOM 1367 C C . SER A 1 173 ? 8.734 8.572 -74.054 1.00 32.50 173 SER A C 1
ATOM 1369 O O . SER A 1 173 ? 9.921 8.363 -73.854 1.00 32.50 173 SER A O 1
ATOM 1371 N N . VAL A 1 174 ? 7.919 7.509 -74.147 1.00 30.39 174 VAL A N 1
ATOM 1372 C CA . VAL A 1 174 ? 7.378 6.895 -75.387 1.00 30.39 174 VAL A CA 1
ATOM 1373 C C . VAL A 1 174 ? 6.409 5.746 -74.993 1.00 30.39 174 VAL A C 1
ATOM 1375 O O . VAL A 1 174 ? 6.697 4.987 -74.073 1.00 30.39 174 VAL A O 1
ATOM 1378 N N . ALA A 1 175 ? 5.281 5.599 -75.702 1.00 33.09 175 ALA A N 1
ATOM 1379 C CA . ALA A 1 175 ? 4.374 4.427 -75.689 1.00 33.09 175 ALA A CA 1
ATOM 1380 C C . ALA A 1 175 ? 4.655 3.526 -76.925 1.00 33.09 175 ALA A C 1
ATOM 1382 O O . ALA A 1 175 ? 5.555 3.877 -77.687 1.00 33.09 175 ALA A O 1
ATOM 1383 N N . PRO A 1 176 ? 3.859 2.499 -77.311 1.00 52.50 176 PRO A N 1
ATOM 1384 C CA . PRO A 1 176 ? 2.880 1.627 -76.626 1.00 52.50 176 PRO A CA 1
ATOM 1385 C C . PRO A 1 176 ? 3.141 0.118 -76.947 1.00 52.50 176 PRO A C 1
ATOM 1387 O O . PRO A 1 176 ? 4.046 -0.175 -77.717 1.00 52.50 176 PRO A O 1
ATOM 1390 N N . SER A 1 177 ? 2.342 -0.847 -76.447 1.00 29.50 177 SER A N 1
ATOM 1391 C CA . SER A 1 177 ? 1.867 -2.006 -77.258 1.00 29.50 177 SER A CA 1
ATOM 1392 C C . SER A 1 177 ? 0.897 -2.950 -76.510 1.00 29.50 177 SER A C 1
ATOM 1394 O O . SER A 1 177 ? 1.287 -3.597 -75.546 1.00 29.50 177 SER A O 1
ATOM 1396 N N . ALA A 1 178 ? -0.324 -3.033 -77.054 1.00 35.72 178 ALA A N 1
ATOM 1397 C CA . ALA A 1 178 ? -1.175 -4.198 -77.371 1.00 35.72 178 ALA A CA 1
ATOM 1398 C C . ALA A 1 178 ? -1.609 -5.270 -76.328 1.00 35.72 178 ALA A C 1
ATOM 1400 O O . ALA A 1 178 ? -0.803 -6.036 -75.812 1.00 35.72 178 ALA A O 1
ATOM 1401 N N . ASP A 1 179 ? -2.945 -5.364 -76.216 1.00 30.36 179 ASP A N 1
ATOM 1402 C CA . ASP A 1 179 ? -3.833 -6.543 -76.303 1.00 30.36 179 ASP A CA 1
ATOM 1403 C C . ASP A 1 179 ? -3.785 -7.675 -75.256 1.00 30.36 179 ASP A C 1
ATOM 1405 O O . ASP A 1 179 ? -2.901 -8.526 -75.268 1.00 30.36 179 ASP A O 1
ATOM 1409 N N . ALA A 1 180 ? -4.861 -7.792 -74.462 1.00 35.41 180 ALA A N 1
ATOM 1410 C CA . ALA A 1 180 ? -5.866 -8.860 -74.617 1.00 35.41 180 ALA A CA 1
ATOM 1411 C C . ALA A 1 180 ? -6.979 -8.748 -73.554 1.00 35.41 180 ALA A C 1
ATOM 1413 O O . ALA A 1 180 ? -6.727 -8.682 -72.353 1.00 35.41 180 ALA A O 1
ATOM 1414 N N . GLU A 1 181 ? -8.223 -8.758 -74.029 1.00 34.44 181 GLU A N 1
ATOM 1415 C CA . GLU A 1 181 ? -9.455 -8.838 -73.248 1.00 34.44 181 GLU A CA 1
ATOM 1416 C C . GLU A 1 181 ? -9.665 -10.245 -72.657 1.00 34.44 181 GLU A C 1
ATOM 1418 O O . GLU A 1 181 ? -9.521 -11.246 -73.360 1.00 34.44 181 GLU A O 1
ATOM 1423 N N . PHE A 1 182 ? -10.135 -10.322 -71.408 1.00 31.45 182 PHE A N 1
ATOM 1424 C CA . PHE A 1 182 ? -11.114 -11.333 -70.998 1.00 31.45 182 PHE A CA 1
ATOM 1425 C C . PHE A 1 182 ? -11.965 -10.789 -69.844 1.00 31.45 182 PHE A C 1
ATOM 1427 O O . PHE A 1 182 ? -11.470 -10.537 -68.747 1.00 31.45 182 PHE A O 1
ATOM 1434 N N . SER A 1 183 ? -13.255 -10.579 -70.107 1.00 33.12 183 SER A N 1
ATOM 1435 C CA . SER A 1 183 ? -14.256 -10.258 -69.092 1.00 33.12 183 SER A CA 1
ATOM 1436 C C . SER A 1 183 ? -14.630 -11.510 -68.302 1.00 33.12 183 SER A C 1
ATOM 1438 O O . SER A 1 183 ? -15.195 -12.435 -68.878 1.00 33.12 183 SER A O 1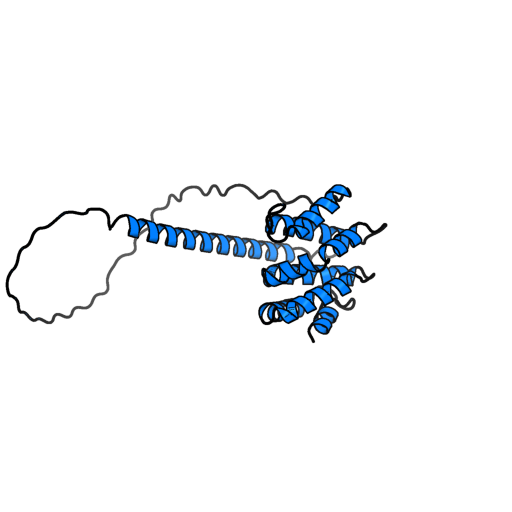
ATOM 1440 N N . THR A 1 184 ? -14.439 -11.495 -66.982 1.00 32.12 184 THR A N 1
ATOM 1441 C CA . THR A 1 184 ? -15.195 -12.345 -66.048 1.00 32.12 184 THR A CA 1
ATOM 1442 C C . THR A 1 184 ? -15.422 -11.638 -64.717 1.00 32.12 184 THR A C 1
ATOM 1444 O O . THR A 1 184 ? -14.463 -11.330 -64.024 1.00 32.12 184 THR A O 1
ATOM 1447 N N . LEU A 1 185 ? -16.714 -11.498 -64.399 1.00 34.16 185 LEU A N 1
ATOM 1448 C CA . LEU A 1 185 ? -17.353 -11.522 -63.078 1.00 34.16 185 LEU A CA 1
ATOM 1449 C C . LEU A 1 185 ? -17.010 -10.403 -62.078 1.00 34.16 185 LEU A C 1
ATOM 1451 O O . LEU A 1 185 ? -15.932 -10.334 -61.505 1.00 34.16 185 LEU A O 1
ATOM 1455 N N . SER A 1 186 ? -18.019 -9.559 -61.861 1.00 36.53 186 SER A N 1
ATOM 1456 C CA . SER A 1 186 ? -18.150 -8.583 -60.784 1.00 36.53 186 SER A CA 1
ATOM 1457 C C . SER A 1 186 ? -18.295 -9.282 -59.426 1.00 36.53 186 SER A C 1
ATOM 1459 O O . SER A 1 186 ? -19.246 -10.040 -59.249 1.00 36.53 186 SER A O 1
ATOM 1461 N N . ASP A 1 187 ? -17.408 -8.966 -58.483 1.00 39.50 187 ASP A N 1
ATOM 1462 C CA . ASP A 1 187 ? -17.585 -9.172 -57.040 1.00 39.50 187 ASP A CA 1
ATOM 1463 C C . ASP A 1 187 ? -17.337 -7.815 -56.346 1.00 39.50 187 ASP A C 1
ATOM 1465 O O . ASP A 1 187 ? -16.202 -7.381 -56.170 1.00 39.50 187 ASP A O 1
ATOM 1469 N N . ASP A 1 188 ? -18.414 -7.105 -56.002 1.00 45.91 188 ASP A N 1
ATOM 1470 C CA . ASP A 1 188 ? -18.401 -5.759 -55.397 1.00 45.91 188 ASP A CA 1
ATOM 1471 C C . ASP A 1 188 ? -18.316 -5.793 -53.852 1.00 45.91 188 ASP A C 1
ATOM 1473 O O . ASP A 1 188 ? -19.085 -5.105 -53.186 1.00 45.91 188 ASP A O 1
ATOM 1477 N N . ASN A 1 189 ? -17.431 -6.589 -53.231 1.00 47.22 189 ASN A N 1
ATOM 1478 C CA . ASN A 1 189 ? -17.473 -6.728 -51.758 1.00 47.22 189 ASN A CA 1
ATOM 1479 C C . ASN A 1 189 ? -16.150 -6.621 -50.976 1.00 47.22 189 ASN A C 1
ATOM 1481 O O . ASN A 1 189 ? -16.158 -6.829 -49.764 1.00 47.22 189 ASN A O 1
ATOM 1485 N N . ASP A 1 190 ? -15.045 -6.214 -51.607 1.00 46.06 190 ASP A N 1
ATOM 1486 C CA . ASP A 1 190 ? -13.727 -6.181 -50.943 1.00 46.06 190 ASP A CA 1
ATOM 1487 C C . ASP A 1 190 ? -13.284 -4.793 -50.428 1.00 46.06 190 ASP A C 1
ATOM 1489 O O . ASP A 1 190 ? -12.272 -4.689 -49.742 1.00 46.06 190 ASP A O 1
ATOM 1493 N N . HIS A 1 191 ? -14.014 -3.702 -50.701 1.00 48.19 191 HIS A N 1
ATOM 1494 C CA . HIS A 1 191 ? -13.612 -2.342 -50.272 1.00 48.19 191 HIS A CA 1
ATOM 1495 C C . HIS A 1 191 ? -14.280 -1.832 -48.986 1.00 48.19 191 HIS A C 1
ATOM 1497 O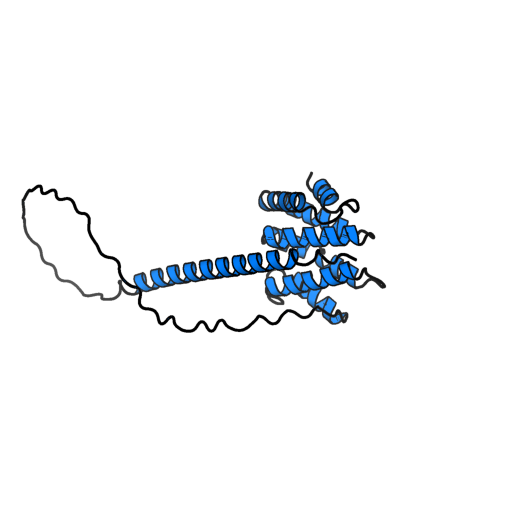 O . HIS A 1 191 ? -13.814 -0.851 -48.406 1.00 48.19 191 HIS A O 1
ATOM 1503 N N . GLU A 1 192 ? -15.341 -2.482 -48.506 1.00 51.16 192 GLU A N 1
ATOM 1504 C CA . GLU A 1 192 ? -16.051 -2.029 -47.300 1.00 51.16 192 GLU A CA 1
ATOM 1505 C C . GLU A 1 192 ? -15.405 -2.562 -46.008 1.00 51.16 192 GLU A C 1
ATOM 1507 O O . GLU A 1 192 ? -15.354 -1.865 -44.993 1.00 51.16 192 GLU A O 1
ATOM 1512 N N . VAL A 1 193 ? -14.830 -3.770 -46.055 1.00 54.19 193 VAL A N 1
ATOM 1513 C CA . VAL A 1 193 ? -14.206 -4.419 -44.891 1.00 54.19 193 VAL A CA 1
ATOM 1514 C C . VAL A 1 193 ? -12.908 -3.734 -44.460 1.00 54.19 193 VAL A C 1
ATOM 1516 O O . VAL A 1 193 ? -12.724 -3.494 -43.267 1.00 54.19 193 VAL A O 1
ATOM 1519 N N . ASP A 1 194 ? -12.056 -3.326 -45.403 1.00 52.44 194 ASP A N 1
ATOM 1520 C CA . ASP A 1 194 ? -10.789 -2.651 -45.090 1.00 52.44 194 ASP A CA 1
ATOM 1521 C C . ASP A 1 194 ? -11.015 -1.273 -44.453 1.00 52.44 194 ASP A C 1
ATOM 1523 O O . ASP A 1 194 ? -10.326 -0.912 -43.497 1.00 52.44 194 ASP A O 1
ATOM 1527 N N . HIS A 1 195 ? -12.043 -0.542 -44.900 1.00 53.44 195 HIS A N 1
ATOM 1528 C CA . HIS A 1 195 ? -12.392 0.768 -44.346 1.00 53.44 195 HIS A CA 1
ATOM 1529 C C . HIS A 1 195 ? -12.959 0.678 -42.918 1.00 53.44 195 HIS A C 1
ATOM 1531 O O . HIS A 1 195 ? -12.724 1.565 -42.094 1.00 53.44 195 HIS A O 1
ATOM 1537 N N . LEU A 1 196 ? -13.684 -0.401 -42.599 1.00 51.72 196 LEU A N 1
ATOM 1538 C CA . LEU A 1 196 ? -14.181 -0.680 -41.248 1.00 51.72 196 LEU A CA 1
ATOM 1539 C C . LEU A 1 196 ? -13.042 -1.040 -40.285 1.00 51.72 196 LEU A C 1
ATOM 1541 O O . LEU A 1 196 ? -13.019 -0.538 -39.161 1.00 51.72 196 LEU A O 1
ATOM 1545 N N . PHE A 1 197 ? -12.070 -1.853 -40.714 1.00 51.66 197 PHE A N 1
ATOM 1546 C CA . PHE A 1 197 ? -10.928 -2.225 -39.869 1.00 51.66 197 PHE A CA 1
ATOM 1547 C C . PHE A 1 197 ? -9.983 -1.050 -39.590 1.00 51.66 197 PHE A C 1
ATOM 1549 O O . PHE A 1 197 ? -9.511 -0.914 -38.458 1.00 51.66 197 PHE A O 1
ATOM 1556 N N . SER A 1 198 ? -9.744 -0.168 -40.568 1.00 54.59 198 SER A N 1
ATOM 1557 C CA . SER A 1 198 ? -8.951 1.048 -40.348 1.00 54.59 198 SER A CA 1
ATOM 1558 C C . SER A 1 198 ? -9.649 2.020 -39.396 1.00 54.59 198 SER A C 1
ATOM 1560 O O . SER A 1 198 ? -9.014 2.531 -38.474 1.00 54.59 198 SER A O 1
ATOM 1562 N N . ASN A 1 199 ? -10.967 2.200 -39.543 1.00 53.47 199 ASN A N 1
ATOM 1563 C CA . ASN A 1 199 ? -11.742 3.079 -38.666 1.00 53.47 199 ASN A CA 1
ATOM 1564 C C . ASN A 1 199 ? -11.782 2.552 -37.220 1.00 53.47 199 ASN A C 1
ATOM 1566 O O . ASN A 1 199 ? -11.597 3.331 -36.292 1.00 53.47 199 ASN A O 1
ATOM 1570 N N . LEU A 1 200 ? -11.932 1.236 -37.015 1.00 54.91 200 LEU A N 1
ATOM 1571 C CA . LEU A 1 200 ? -11.892 0.615 -35.681 1.00 54.91 200 LEU A CA 1
ATOM 1572 C C . LEU A 1 200 ? -10.5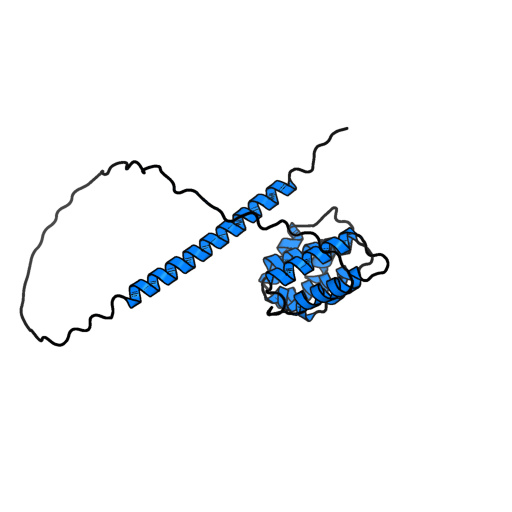18 0.752 -35.007 1.00 54.91 200 LEU A C 1
ATOM 1574 O O . LEU A 1 200 ? -10.434 0.927 -33.789 1.00 54.91 200 LEU A O 1
ATOM 1578 N N . SER A 1 201 ? -9.436 0.676 -35.787 1.00 61.28 201 SER A N 1
ATOM 1579 C CA . SER A 1 201 ? -8.077 0.883 -35.280 1.00 61.28 201 SER A CA 1
ATOM 1580 C C . SER A 1 201 ? -7.854 2.338 -34.864 1.00 61.28 201 SER A C 1
ATOM 1582 O O . SER A 1 201 ? -7.347 2.583 -33.769 1.00 61.28 201 SER A O 1
ATOM 1584 N N . ASP A 1 202 ? -8.271 3.300 -35.689 1.00 64.62 202 ASP A N 1
ATOM 1585 C CA . ASP A 1 202 ? -8.160 4.728 -35.368 1.00 64.62 202 ASP A CA 1
ATOM 1586 C C . ASP A 1 202 ? -9.033 5.117 -34.169 1.00 64.62 202 ASP A C 1
ATOM 1588 O O . ASP A 1 202 ? -8.609 5.896 -33.314 1.00 64.62 202 ASP A O 1
ATOM 1592 N N . GLU A 1 203 ? -10.221 4.526 -34.042 1.00 68.00 203 GLU A N 1
ATOM 1593 C CA . GLU A 1 203 ? -11.127 4.771 -32.921 1.00 68.00 203 GLU A CA 1
ATOM 1594 C C . GLU A 1 203 ? -10.579 4.179 -31.610 1.00 68.00 203 GLU A C 1
ATOM 1596 O O . GLU A 1 203 ? -10.588 4.857 -30.582 1.00 68.00 203 GLU A O 1
ATOM 1601 N N . SER A 1 204 ? -9.955 2.994 -31.658 1.00 64.19 204 SER A N 1
ATOM 1602 C CA . SER A 1 204 ? -9.254 2.405 -30.506 1.00 64.19 204 SER A CA 1
ATOM 1603 C C . SER A 1 204 ? -8.026 3.218 -30.071 1.00 64.19 204 SER A C 1
ATOM 1605 O O . SER A 1 204 ? -7.766 3.360 -28.873 1.00 64.19 204 SER A O 1
ATOM 1607 N N . GLN A 1 205 ? -7.268 3.783 -31.018 1.00 56.22 205 GLN A N 1
ATOM 1608 C CA . GLN A 1 205 ? -6.130 4.654 -30.697 1.00 56.22 205 GLN A CA 1
ATOM 1609 C C . GLN A 1 205 ? -6.588 6.007 -30.142 1.00 56.22 205 GLN A C 1
ATOM 1611 O O . GLN A 1 205 ? -5.964 6.544 -29.226 1.00 56.22 205 GLN A O 1
ATOM 1616 N N . LYS A 1 206 ? -7.715 6.531 -30.633 1.00 66.06 206 LYS A N 1
ATOM 1617 C CA . LYS A 1 206 ? -8.335 7.753 -30.115 1.00 66.06 206 LYS A CA 1
ATOM 1618 C C . LYS A 1 206 ? -8.866 7.564 -28.694 1.00 66.06 206 LYS A C 1
ATOM 1620 O O . LYS A 1 206 ? -8.704 8.461 -27.870 1.00 66.06 206 LYS A O 1
ATOM 1625 N N . GLU A 1 207 ? -9.430 6.398 -28.387 1.00 72.81 207 GLU A N 1
ATOM 1626 C CA . GLU A 1 207 ? -9.882 6.050 -27.037 1.00 72.81 207 GLU A CA 1
ATOM 1627 C C . GLU A 1 207 ? -8.699 5.901 -26.068 1.00 72.81 207 GLU A C 1
ATOM 1629 O O . GLU A 1 207 ? -8.733 6.457 -24.972 1.00 72.81 207 GLU A O 1
ATOM 1634 N N . LYS A 1 208 ? -7.592 5.276 -26.496 1.00 66.06 208 LYS A N 1
ATOM 1635 C CA . LYS A 1 208 ? -6.351 5.222 -25.699 1.00 66.06 208 LYS A CA 1
ATOM 1636 C C . LYS A 1 208 ? -5.765 6.605 -25.418 1.00 66.06 208 LYS A C 1
ATOM 1638 O O . LYS A 1 208 ? -5.432 6.890 -24.272 1.00 66.06 208 LYS A O 1
ATOM 1643 N N . ALA A 1 209 ? -5.687 7.470 -26.429 1.00 67.25 209 ALA A N 1
ATOM 1644 C CA . ALA A 1 209 ? -5.186 8.832 -26.259 1.00 67.25 209 ALA A CA 1
ATOM 1645 C C . ALA A 1 209 ? -6.102 9.678 -25.354 1.00 67.25 209 ALA A C 1
ATOM 1647 O O . ALA A 1 209 ? -5.620 10.517 -24.597 1.00 67.25 209 ALA A O 1
ATOM 1648 N N . HIS A 1 210 ? -7.420 9.448 -25.398 1.00 71.94 210 HIS A N 1
ATOM 1649 C CA . HIS A 1 210 ? -8.371 10.116 -24.511 1.00 71.94 210 HIS A CA 1
ATOM 1650 C C . HIS A 1 210 ? -8.177 9.695 -23.050 1.00 71.94 210 HIS A C 1
ATOM 1652 O O . HIS A 1 210 ? -8.065 10.561 -22.188 1.00 71.94 210 HIS A O 1
ATOM 1658 N N . VAL A 1 211 ? -8.043 8.390 -22.791 1.00 68.38 211 VAL A N 1
ATOM 1659 C CA . VAL A 1 211 ? -7.775 7.852 -21.447 1.00 68.38 211 VAL A CA 1
ATOM 1660 C C . VAL A 1 211 ? -6.439 8.368 -20.899 1.00 68.38 211 VAL A C 1
ATOM 1662 O O . VAL A 1 211 ? -6.350 8.726 -19.729 1.00 68.38 211 VAL A O 1
ATOM 1665 N N . GLU A 1 212 ? -5.406 8.467 -21.736 1.00 67.38 212 GLU A N 1
ATOM 1666 C CA . GLU A 1 212 ? -4.087 8.972 -21.332 1.00 67.38 212 GLU A CA 1
ATOM 1667 C C . GLU A 1 212 ? -4.115 10.476 -20.991 1.00 67.38 212 GLU A C 1
ATOM 1669 O O . GLU A 1 212 ? -3.488 10.911 -20.024 1.00 67.38 212 GLU A O 1
ATOM 1674 N N . LEU A 1 213 ? -4.907 11.277 -21.714 1.00 64.88 213 LEU A N 1
ATOM 1675 C CA . LEU A 1 213 ? -5.147 12.686 -21.379 1.00 64.88 213 LEU A CA 1
ATOM 1676 C C . LEU A 1 213 ? -5.977 12.856 -20.101 1.00 64.88 213 LEU A C 1
ATOM 1678 O O . LEU A 1 213 ? -5.720 13.779 -19.328 1.00 64.88 213 LEU A O 1
ATOM 1682 N N . GLU A 1 214 ? -6.944 11.971 -19.861 1.00 67.56 214 GLU A N 1
ATOM 1683 C CA . GLU A 1 214 ? -7.757 11.983 -18.644 1.00 67.56 214 GLU A CA 1
ATOM 1684 C C . GLU A 1 214 ? -6.895 11.657 -17.415 1.00 67.56 214 GLU A C 1
ATOM 1686 O O . GLU A 1 214 ? -6.919 12.395 -16.430 1.00 67.56 214 GLU A O 1
ATOM 1691 N N . ILE A 1 215 ? -6.037 10.634 -17.510 1.00 65.38 215 ILE A N 1
ATOM 1692 C CA . ILE A 1 215 ? -5.065 10.271 -16.465 1.00 65.38 215 ILE A CA 1
ATOM 1693 C C . ILE A 1 215 ? -4.118 11.443 -16.169 1.00 65.38 215 ILE A C 1
ATOM 1695 O O . ILE A 1 215 ? -3.983 11.839 -15.011 1.00 65.38 215 ILE A O 1
ATOM 1699 N N . ASN A 1 216 ? -3.542 12.066 -17.201 1.00 60.47 216 ASN A N 1
ATOM 1700 C CA . ASN A 1 216 ? -2.641 13.211 -17.030 1.00 60.47 216 ASN A CA 1
ATOM 1701 C C . ASN A 1 216 ? -3.354 14.446 -16.438 1.00 60.47 216 ASN A C 1
ATOM 1703 O O . ASN A 1 216 ? -2.749 15.223 -15.697 1.00 60.47 216 ASN A O 1
ATOM 1707 N N . SER A 1 217 ? -4.650 14.631 -16.716 1.00 63.31 217 SER A N 1
ATOM 1708 C CA . SER A 1 217 ? -5.458 15.698 -16.108 1.00 63.31 217 SER A CA 1
ATOM 1709 C C . SER A 1 217 ? -5.733 15.449 -14.621 1.00 63.31 217 SER A C 1
ATOM 1711 O O . SER A 1 217 ? -5.759 16.403 -13.840 1.00 63.31 217 SER A O 1
ATOM 1713 N N . TYR A 1 218 ? -5.942 14.194 -14.215 1.00 55.34 218 TYR A N 1
ATOM 1714 C CA . TYR A 1 218 ? -6.120 13.831 -12.807 1.00 55.34 218 TYR A CA 1
ATOM 1715 C C . TYR A 1 218 ? -4.814 13.944 -12.013 1.00 55.34 218 TYR A C 1
ATOM 1717 O O . TYR A 1 218 ? -4.836 14.406 -10.872 1.00 55.34 218 TYR A O 1
ATOM 1725 N N . GLU A 1 219 ? -3.675 13.612 -12.623 1.00 58.09 219 GLU A N 1
ATOM 1726 C CA . GLU A 1 219 ? -2.358 13.849 -12.022 1.00 58.09 219 GLU A CA 1
ATOM 1727 C C . GLU A 1 219 ? -2.067 15.349 -11.854 1.00 58.09 219 GLU A C 1
ATOM 1729 O O . GLU A 1 219 ? -1.568 15.764 -10.809 1.00 58.09 219 GLU A O 1
ATOM 1734 N N . GLY A 1 220 ? -2.466 16.190 -12.816 1.00 53.31 220 GLY A N 1
ATOM 1735 C CA . GLY A 1 220 ? -2.333 17.647 -12.712 1.00 53.31 220 GLY A CA 1
ATOM 1736 C C . GLY A 1 220 ? -3.174 18.282 -11.594 1.00 53.31 220 GLY A C 1
ATOM 1737 O O . GLY A 1 220 ? -2.711 19.217 -10.941 1.00 53.31 220 GLY A O 1
ATOM 1738 N N . MET A 1 221 ? -4.383 17.770 -11.332 1.00 53.16 221 MET A N 1
ATOM 1739 C CA . MET A 1 221 ? -5.222 18.226 -10.211 1.00 53.16 221 MET A CA 1
ATOM 1740 C C . MET A 1 221 ? -4.695 17.745 -8.853 1.00 53.16 221 MET A C 1
ATOM 1742 O O . MET A 1 221 ? -4.653 18.532 -7.910 1.00 53.16 221 MET A O 1
ATOM 1746 N N . ALA A 1 222 ? -4.212 16.502 -8.761 1.00 53.62 222 ALA A N 1
ATOM 1747 C CA . ALA A 1 222 ? -3.640 15.967 -7.524 1.00 53.62 222 ALA A CA 1
ATOM 1748 C C . ALA A 1 222 ? -2.372 16.720 -7.073 1.00 53.62 222 ALA A C 1
ATOM 1750 O O . ALA A 1 222 ? -2.114 16.824 -5.877 1.00 53.62 222 ALA A O 1
ATOM 1751 N N . ILE A 1 223 ? -1.605 17.284 -8.014 1.00 52.09 223 ILE A N 1
ATOM 1752 C CA . ILE A 1 223 ? -0.415 18.093 -7.706 1.00 52.09 223 ILE A CA 1
ATOM 1753 C C . ILE A 1 223 ? -0.785 19.514 -7.240 1.00 52.09 223 ILE A C 1
ATOM 1755 O O . ILE A 1 223 ? -0.015 20.121 -6.500 1.00 52.09 223 ILE A O 1
ATOM 1759 N N . MET A 1 224 ? -1.952 20.056 -7.609 1.00 52.03 224 MET A N 1
ATOM 1760 C CA . MET A 1 224 ? -2.371 21.391 -7.151 1.00 52.03 224 MET A CA 1
ATOM 1761 C C . MET A 1 224 ? -2.952 21.383 -5.727 1.00 52.03 224 MET A C 1
ATOM 1763 O O . MET A 1 224 ? -2.679 22.317 -4.975 1.00 52.03 224 MET A O 1
ATOM 1767 N N . ASP A 1 225 ? -3.633 20.309 -5.312 1.00 48.16 225 ASP A N 1
ATOM 1768 C CA . ASP A 1 225 ? -4.179 20.188 -3.947 1.00 48.16 225 ASP A CA 1
ATOM 1769 C C . ASP A 1 225 ? -3.098 19.941 -2.868 1.00 48.16 225 ASP A C 1
ATOM 1771 O O . ASP A 1 225 ? -3.316 20.236 -1.692 1.00 48.16 225 ASP A O 1
ATOM 1775 N N . GLU A 1 226 ? -1.901 19.455 -3.231 1.00 50.47 226 GLU A N 1
ATOM 1776 C CA . GLU A 1 226 ? -0.786 19.278 -2.278 1.00 50.47 226 GLU A CA 1
ATOM 1777 C C . GLU A 1 226 ? 0.004 20.572 -1.987 1.00 50.47 226 GLU A C 1
ATOM 1779 O O . GLU A 1 226 ? 0.753 20.617 -1.008 1.00 50.47 226 GLU A O 1
ATOM 1784 N N . TYR A 1 227 ? -0.173 21.644 -2.772 1.00 45.06 227 TYR A N 1
ATOM 1785 C CA . TYR A 1 227 ? 0.557 22.910 -2.586 1.00 45.06 227 TYR A CA 1
ATOM 1786 C C . TYR A 1 227 ? -0.220 24.010 -1.836 1.00 45.06 227 TYR A C 1
ATOM 1788 O O . TYR A 1 227 ? 0.385 25.029 -1.499 1.00 45.06 227 TYR A O 1
ATOM 1796 N N . GLU A 1 228 ? -1.505 23.823 -1.500 1.00 46.38 228 GLU A N 1
ATOM 1797 C CA . GLU A 1 228 ? -2.322 24.857 -0.825 1.00 46.38 228 GLU A CA 1
ATOM 1798 C C . GLU A 1 228 ? -2.467 24.684 0.706 1.00 46.38 228 GLU A C 1
ATOM 1800 O O . GLU A 1 228 ? -3.276 25.356 1.341 1.00 46.38 228 GLU A O 1
ATOM 1805 N N . ILE A 1 229 ? -1.645 23.845 1.354 1.00 49.88 229 ILE A N 1
ATOM 1806 C CA . ILE A 1 229 ? -1.623 23.727 2.829 1.00 49.88 229 ILE A CA 1
ATOM 1807 C C . ILE A 1 229 ? -0.236 24.031 3.404 1.00 49.88 229 ILE A C 1
ATOM 1809 O O . ILE A 1 229 ? 0.335 23.222 4.124 1.00 49.88 229 ILE A O 1
ATOM 1813 N N . VAL A 1 230 ? 0.304 25.220 3.133 1.00 51.56 230 VAL A N 1
ATOM 1814 C CA . VAL A 1 230 ? 1.187 25.929 4.078 1.00 51.56 230 VAL A CA 1
ATOM 1815 C C . VAL A 1 230 ? 1.057 27.426 3.806 1.00 51.56 230 VAL A C 1
ATOM 1817 O O . VAL A 1 230 ? 1.648 27.899 2.850 1.00 51.56 230 VAL A O 1
ATOM 1820 N N . PHE A 1 231 ? 0.301 28.161 4.626 1.00 43.53 231 PHE A N 1
ATOM 1821 C CA . PHE A 1 231 ? 0.651 29.492 5.157 1.00 43.53 231 PHE A CA 1
ATOM 1822 C C . PHE A 1 231 ? -0.533 30.038 5.976 1.00 43.53 231 PHE A C 1
ATOM 1824 O O . PHE A 1 231 ? -1.432 30.675 5.439 1.00 43.53 231 PHE A O 1
ATOM 1831 N N . ASP A 1 232 ? -0.500 29.832 7.293 1.00 33.44 232 ASP A N 1
ATOM 1832 C CA . ASP A 1 232 ? -1.138 30.756 8.236 1.00 33.44 232 ASP A CA 1
ATOM 1833 C C . ASP A 1 232 ? -0.092 31.151 9.295 1.00 33.44 232 ASP A C 1
ATOM 1835 O O . ASP A 1 232 ? 0.358 30.285 10.055 1.00 33.44 232 ASP A O 1
ATOM 1839 N N . PRO A 1 233 ? 0.400 32.404 9.297 1.00 53.62 233 PRO A N 1
ATOM 1840 C CA . PRO A 1 233 ? 1.295 32.905 10.320 1.00 53.62 233 PRO A CA 1
ATOM 1841 C C . PRO A 1 233 ? 0.489 33.578 11.440 1.00 53.62 233 PRO A C 1
ATOM 1843 O O . PRO A 1 233 ? -0.151 34.610 11.237 1.00 53.62 233 PRO A O 1
ATOM 1846 N N . SER A 1 234 ? 0.592 33.037 12.652 1.00 48.12 234 SER A N 1
ATOM 1847 C CA . SER A 1 234 ? 0.332 33.756 13.906 1.00 48.12 234 SER A CA 1
ATOM 1848 C C . SER A 1 234 ? 1.414 33.425 14.922 1.00 48.12 234 SER A C 1
ATOM 1850 O O . SER A 1 234 ? 1.657 32.217 15.140 1.00 48.12 234 SER A O 1
#

Secondary structure (DSSP, 8-state):
-HHHHHHHHT-TT-SS--HHHHHHHHHHHHH-HHHHHHHHHHHHHHHT-S-HHHHHHHHHHHHHHHHHSHHHHHHHHHHTTHHHHHHHHHTSSS--HHHHHHHHHHHHHHHHHTTGGG-SSTHHHHHHHHHHHTT--PPPPPP------PPPP-----PPPP---------------------------SHHHHHHHHHHHHHHHHHHHHHHHHHHHHHHHHHHHTSSS-----

Foldseek 3Di:
DLLVLLCVQLDPPDPAGPVVSLVVLLVVCQVDLVVLLVSLVSLLVQCVDPDVSSVVSSLVSLVSNPVRRPDSNVVSCLPPCSLVSLLVQLVDPDHDPVSVLSSLVVLVVVCVVQPACPGPRNSSNVSNVVCVVVVNDHDDDDDPPDDPPDDDDDDDDDDDDDDDDDDDDDDDDDDDDDDDDDDDDDDPPDPPVVVVVVVVVVVVVVVVVVVVVVVVVVVVVVVVVVPPPDDDDD